Protein AF-A0A1S3QH69-F1 (afdb_monomer)

Secondary structure (DSSP, 8-state):
------------------------PPP----S----------SEEEEHHHHHHHPPPTT----TTS----SSPPPGGGGG-EEEES-GGGSPPPPP-PPP-----------SS----S------TT---HHHHHHTS------HHHHHHHHHHHHHHHHHTPPPPPHHHHHHHHHHHHHHHHHHHHHHHHHSSSSTTTT-TTPPPTTT-----BTTB-EEE-TTT--EEE----

Sequence (234 aa):
MKRLRSSSSSDSSDNESPSTSFCSSNKYGSKPGTPAPMPKKPAEVFRKDLISAMKLPDSHHVSPEDYYLLGDTWRQEWEKGVQVPAFPETIPHTSIRNIAEKPKEVVFTLQKRYIQCWSQTSTETGYVNIKELAEAMCSYDLDNMDIYWLQALNAELEHMGEGPVDELTMERTMEALERHCHDNMNHAIDTVEGLGIEYDEDVICDVCRSPDSEEGNDMVFCDKCNICVHQVGT

pLDDT: mean 74.13, std 19.82, range [28.91, 97.94]

Nearest PDB structures (foldseek):
  6u42-assembly1_7L  TM=1.849E-01  e=4.315E+00  Chlamydomonas reinhardtii

Foldseek 3Di:
DDDDDDDDDDDDDDDDDDDDDDDDDDDDDDDDDDDDPDPPDDQKDFALVVVVVVDDPPPDDDDPVRDDDDPDDDDPVPNRHDIDGPCPVPPDDDDDDDDPDDPDDCPDDDDPDDDDPDDDPPPDDPDDPPVVVVVPDQPFDDDPVNVVVLVVVQVVCVVVVHHRDDRRNSSVVVSVVVVVVVVVVVCCLVVVVPPPCVPPLCDAQPVPRDSDDDDQFDWDADSVPRGTHTDRGD

Mean predicted aligned error: 20.74 Å

Solvent-accessible surface area (backbone atoms only — not comparable to full-atom values): 16140 Å² total; per-residue (Å²): 138,94,84,78,92,83,88,84,89,80,93,74,92,79,81,88,81,87,84,82,90,82,78,88,74,83,88,82,82,94,74,90,80,80,75,75,86,67,82,80,68,66,70,55,41,61,38,41,67,66,52,57,73,69,56,75,61,94,85,62,88,73,58,82,87,78,59,82,87,70,89,69,78,89,54,77,76,66,70,60,28,49,80,38,67,59,52,72,89,70,60,84,76,90,79,85,80,90,71,83,84,68,88,74,77,86,86,75,78,89,66,100,61,83,88,81,90,68,95,65,93,64,86,56,92,86,64,77,59,62,65,62,52,56,70,72,48,76,86,45,76,79,51,75,68,53,50,54,49,51,53,54,51,31,56,50,29,50,74,72,72,45,79,71,78,53,70,70,60,51,28,49,49,52,42,52,50,50,51,51,52,50,53,51,51,51,47,44,58,75,72,32,80,52,80,78,52,93,79,40,89,83,54,44,23,75,84,79,70,42,67,80,66,49,98,64,31,46,76,42,66,40,95,88,73,71,47,41,33,64,42,81,64,129

Structure (mmCIF, N/CA/C/O backbone):
data_AF-A0A1S3QH69-F1
#
_entry.id   AF-A0A1S3QH69-F1
#
loop_
_atom_site.group_PDB
_atom_site.id
_atom_site.type_symbol
_atom_site.label_atom_id
_atom_site.label_alt_id
_atom_site.label_comp_id
_atom_site.label_asym_id
_atom_site.label_entity_id
_atom_site.label_seq_id
_atom_site.pdbx_PDB_ins_code
_atom_site.Cartn_x
_atom_site.Cartn_y
_atom_site.Cartn_z
_atom_site.occupancy
_atom_site.B_iso_or_equiv
_atom_site.auth_seq_id
_atom_site.auth_comp_id
_atom_site.auth_asym_id
_atom_site.auth_atom_id
_atom_site.pdbx_PDB_model_num
ATOM 1 N N . MET A 1 1 ? 35.636 -56.380 26.761 1.00 38.31 1 MET A N 1
ATOM 2 C CA . MET A 1 1 ? 35.577 -57.482 25.773 1.00 38.31 1 MET A CA 1
ATOM 3 C C . MET A 1 1 ? 36.098 -56.958 24.446 1.00 38.31 1 MET A C 1
ATOM 5 O O . MET A 1 1 ? 35.611 -55.942 23.979 1.00 38.31 1 MET A O 1
ATOM 9 N N . LYS A 1 2 ? 37.150 -57.585 23.907 1.00 33.34 2 LYS A N 1
ATOM 10 C CA . LYS A 1 2 ? 37.822 -57.196 22.656 1.00 33.34 2 LYS A CA 1
ATOM 11 C C . LYS A 1 2 ? 37.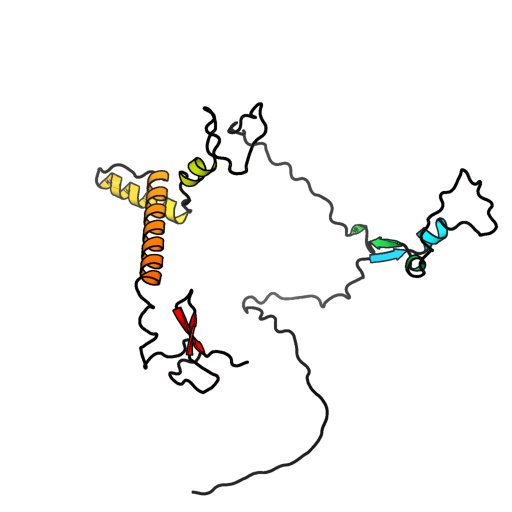126 -57.834 21.455 1.00 33.34 2 LYS A C 1
ATOM 13 O O . LYS A 1 2 ? 37.024 -59.056 21.457 1.00 33.34 2 LYS A O 1
ATOM 18 N N . ARG A 1 3 ? 36.779 -57.044 20.435 1.00 32.28 3 ARG A N 1
ATOM 19 C CA . ARG A 1 3 ? 36.696 -57.390 18.995 1.00 32.28 3 ARG A CA 1
ATOM 20 C C . ARG A 1 3 ? 36.685 -56.067 18.215 1.00 32.28 3 ARG A C 1
ATOM 22 O O . ARG A 1 3 ? 36.074 -55.131 18.700 1.00 32.28 3 ARG A O 1
ATOM 29 N N . LEU A 1 4 ? 37.237 -55.880 17.024 1.00 32.72 4 LEU A N 1
ATOM 30 C CA . LEU A 1 4 ? 38.323 -56.461 16.228 1.00 32.72 4 LEU A CA 1
ATOM 31 C C . LEU A 1 4 ? 38.378 -55.518 15.005 1.00 32.72 4 LEU A C 1
ATOM 33 O O . LEU A 1 4 ? 37.330 -55.190 14.453 1.00 32.72 4 LEU A O 1
ATOM 37 N N . ARG A 1 5 ? 39.568 -55.043 14.621 1.00 30.92 5 ARG A N 1
ATOM 38 C CA . ARG A 1 5 ? 39.773 -54.237 13.403 1.00 30.92 5 ARG A CA 1
ATOM 39 C C . ARG A 1 5 ? 39.431 -55.053 12.154 1.00 30.92 5 ARG A C 1
ATOM 41 O O . ARG A 1 5 ? 39.768 -56.231 12.098 1.00 30.92 5 ARG A O 1
ATOM 48 N N . SER A 1 6 ? 38.906 -54.381 11.133 1.00 31.77 6 SER A N 1
ATOM 49 C CA . SER A 1 6 ? 39.084 -54.780 9.733 1.00 31.77 6 SER A CA 1
ATOM 50 C C . SER A 1 6 ? 39.643 -53.580 8.977 1.00 31.77 6 SER A C 1
ATOM 52 O O . SER A 1 6 ? 38.986 -52.551 8.866 1.00 31.77 6 SER A O 1
ATOM 54 N N . SER A 1 7 ? 40.888 -53.706 8.532 1.00 28.91 7 SER A N 1
ATOM 55 C CA . SER A 1 7 ? 41.570 -52.773 7.641 1.00 28.91 7 SER A CA 1
ATOM 56 C C . SER A 1 7 ? 41.414 -53.281 6.209 1.00 28.91 7 SER A C 1
ATOM 58 O O . SER A 1 7 ? 41.618 -54.467 5.954 1.00 28.91 7 SER A O 1
ATOM 60 N N . SER A 1 8 ? 41.095 -52.405 5.265 1.00 30.77 8 SER A N 1
ATOM 61 C CA . SER A 1 8 ? 41.381 -52.624 3.846 1.00 30.77 8 SER A CA 1
ATOM 62 C C . SER A 1 8 ? 41.774 -51.284 3.245 1.00 30.77 8 SER A C 1
ATOM 64 O O . SER A 1 8 ? 41.004 -50.331 3.265 1.00 30.77 8 SER A O 1
ATOM 66 N N . SER A 1 9 ? 43.031 -51.226 2.822 1.00 30.64 9 SER A N 1
ATOM 67 C CA . SER A 1 9 ? 43.695 -50.121 2.144 1.00 30.64 9 SER A CA 1
ATOM 68 C C . SER A 1 9 ? 43.519 -50.253 0.635 1.00 30.64 9 SER A C 1
ATOM 70 O O . SER A 1 9 ? 43.799 -51.320 0.086 1.00 30.64 9 SER A O 1
ATOM 72 N N . SER A 1 10 ? 43.179 -49.159 -0.035 1.00 34.19 10 SER A N 1
ATOM 73 C CA . SER A 1 10 ? 43.511 -48.948 -1.444 1.00 34.19 10 SER A CA 1
ATOM 74 C C . SER A 1 10 ? 43.612 -47.445 -1.694 1.00 34.19 10 SER A C 1
ATOM 76 O O . SER A 1 10 ? 42.594 -46.756 -1.721 1.00 34.19 10 SER A O 1
ATOM 78 N N . ASP A 1 11 ? 44.853 -46.973 -1.822 1.00 31.50 11 ASP A N 1
ATOM 79 C CA . ASP A 1 11 ? 45.218 -45.642 -2.305 1.00 31.50 11 ASP A CA 1
ATOM 80 C C . ASP A 1 11 ? 44.850 -45.495 -3.784 1.00 31.50 11 ASP A C 1
ATOM 82 O O . ASP A 1 11 ? 45.202 -46.338 -4.610 1.00 31.50 11 ASP A O 1
ATOM 86 N N . SER A 1 12 ? 44.183 -44.392 -4.113 1.00 34.47 12 SER A N 1
ATOM 87 C CA . SER A 1 12 ? 44.099 -43.834 -5.461 1.00 34.47 12 SER A CA 1
ATOM 88 C C . SER A 1 12 ? 43.738 -42.358 -5.329 1.00 34.47 12 SER A C 1
ATOM 90 O O . SER A 1 12 ? 42.581 -42.016 -5.096 1.00 34.47 12 SER A O 1
ATOM 92 N N . SER A 1 13 ? 44.745 -41.497 -5.452 1.00 40.00 13 SER A N 1
ATOM 93 C CA . SER A 1 13 ? 44.585 -40.061 -5.678 1.00 40.00 13 SER A CA 1
ATOM 94 C C . SER A 1 13 ? 43.772 -39.804 -6.950 1.00 40.00 13 SER A C 1
ATOM 96 O O . SER A 1 13 ? 43.972 -40.507 -7.936 1.00 40.00 13 SER A O 1
ATOM 98 N N . ASP A 1 14 ? 42.852 -38.838 -6.910 1.00 36.47 14 ASP A N 1
ATOM 99 C CA . ASP A 1 14 ? 42.795 -37.695 -7.839 1.00 36.47 14 ASP A CA 1
ATOM 100 C C . ASP A 1 14 ? 41.501 -36.877 -7.636 1.00 36.47 14 ASP A C 1
ATOM 102 O O . ASP A 1 14 ? 40.390 -37.389 -7.726 1.00 36.47 14 ASP A O 1
ATOM 106 N N . ASN A 1 15 ? 41.712 -35.588 -7.347 1.00 38.09 15 ASN A N 1
ATOM 107 C CA . ASN A 1 15 ? 40.863 -34.405 -7.528 1.00 38.09 15 ASN A CA 1
ATOM 108 C C . ASN A 1 15 ? 39.342 -34.443 -7.268 1.00 38.09 15 ASN A C 1
ATOM 110 O O . ASN A 1 15 ? 38.537 -34.951 -8.043 1.00 38.09 15 ASN A O 1
ATOM 114 N N . GLU A 1 16 ? 38.995 -33.704 -6.212 1.00 32.50 16 GLU A N 1
ATOM 115 C CA . GLU A 1 16 ? 37.901 -32.735 -6.069 1.00 32.50 16 GLU A CA 1
ATOM 116 C C . GLU A 1 16 ? 36.763 -32.707 -7.115 1.00 32.50 16 GLU A C 1
ATOM 118 O O . GLU A 1 16 ? 36.881 -32.185 -8.223 1.00 32.50 16 GLU A O 1
ATOM 123 N N . SER A 1 17 ? 35.599 -33.123 -6.606 1.00 40.91 17 SER A N 1
ATOM 124 C CA . SER A 1 17 ? 34.348 -32.348 -6.573 1.00 40.91 17 SER A CA 1
ATOM 125 C C . SER A 1 17 ? 33.529 -32.187 -7.864 1.00 40.91 17 SER A C 1
ATOM 127 O O . SER A 1 17 ? 33.643 -31.198 -8.588 1.00 40.91 17 SER A O 1
ATOM 129 N N . PRO A 1 18 ? 32.538 -33.075 -8.065 1.00 33.84 18 PRO A N 1
ATOM 130 C CA . PRO A 1 18 ? 31.248 -32.723 -8.642 1.00 33.84 18 PRO A CA 1
ATOM 131 C C . PRO A 1 18 ? 30.330 -32.156 -7.543 1.00 33.84 18 PRO A C 1
ATOM 133 O O . PRO A 1 18 ? 30.404 -32.630 -6.411 1.00 33.84 18 PRO A O 1
ATOM 136 N N . SER A 1 19 ? 29.438 -31.212 -7.875 1.00 35.75 19 SER A N 1
ATOM 137 C CA . SER A 1 19 ? 28.068 -31.041 -7.316 1.00 35.75 19 SER A CA 1
ATOM 138 C C . SER A 1 19 ? 27.638 -29.569 -7.344 1.00 35.75 19 SER A C 1
ATOM 140 O O . SER A 1 19 ? 28.264 -28.710 -6.742 1.00 35.75 19 SER A O 1
ATOM 142 N N . THR A 1 20 ? 26.733 -29.186 -8.246 1.00 35.16 20 THR A N 1
ATOM 143 C CA . THR A 1 20 ? 25.259 -29.262 -8.140 1.00 35.16 20 THR A CA 1
ATOM 144 C C . THR A 1 20 ? 24.669 -28.123 -7.312 1.00 35.16 20 THR A C 1
ATOM 146 O O . THR A 1 20 ? 24.637 -28.157 -6.084 1.00 35.16 20 THR A O 1
ATOM 149 N N . SER A 1 21 ? 24.118 -27.142 -8.022 1.00 34.00 21 SER A N 1
ATOM 150 C CA . SER A 1 21 ? 23.147 -26.195 -7.495 1.00 34.00 21 SER A CA 1
ATOM 151 C C . SER A 1 21 ? 21.862 -26.934 -7.108 1.00 34.00 21 SER A C 1
ATOM 153 O O . SER A 1 21 ? 21.111 -27.417 -7.957 1.00 34.00 21 SER A O 1
ATOM 155 N N . PHE A 1 22 ? 21.612 -27.025 -5.804 1.00 30.39 22 PHE A N 1
ATOM 156 C CA . PHE A 1 22 ? 20.335 -27.453 -5.250 1.00 30.39 22 PHE A CA 1
ATOM 157 C C . PHE A 1 22 ? 19.366 -26.265 -5.231 1.00 30.39 22 PHE A C 1
ATOM 159 O O . PHE A 1 22 ? 19.493 -25.360 -4.413 1.00 30.39 22 PHE A O 1
ATOM 166 N N . CYS A 1 23 ? 18.368 -26.279 -6.117 1.00 36.19 23 CYS A N 1
ATOM 167 C CA . CYS A 1 23 ? 17.112 -25.567 -5.891 1.00 36.19 23 CYS A CA 1
ATOM 168 C C . CYS A 1 23 ? 16.093 -26.592 -5.386 1.00 36.19 23 CYS A C 1
ATOM 170 O O . CYS A 1 23 ? 15.633 -27.449 -6.141 1.00 36.19 23 CYS A O 1
ATOM 172 N N . SER A 1 24 ? 15.775 -26.519 -4.096 1.00 33.41 24 SER A N 1
ATOM 173 C CA . SER A 1 24 ? 14.775 -27.352 -3.433 1.00 33.41 24 SER A CA 1
ATOM 174 C C . SER A 1 24 ? 13.386 -27.094 -4.020 1.00 33.41 24 SER A C 1
ATOM 176 O O . SER A 1 24 ? 12.765 -26.067 -3.763 1.00 33.41 24 SER A O 1
ATOM 178 N N . SER A 1 25 ? 12.885 -28.033 -4.822 1.00 38.53 25 SER A N 1
ATOM 179 C CA . SER A 1 25 ? 11.503 -28.044 -5.297 1.00 38.53 25 SER A CA 1
ATOM 180 C C . SER A 1 25 ? 10.594 -28.726 -4.275 1.00 38.53 25 SER A C 1
ATOM 182 O O . SER A 1 25 ? 10.755 -29.914 -3.980 1.00 38.53 25 SER A O 1
ATOM 184 N N . ASN A 1 26 ? 9.616 -27.968 -3.782 1.00 33.97 26 ASN A N 1
ATOM 185 C CA . ASN A 1 26 ? 8.510 -28.435 -2.958 1.00 33.97 26 ASN A CA 1
ATOM 186 C C . ASN A 1 26 ? 7.727 -29.532 -3.710 1.00 33.97 26 ASN A C 1
ATOM 188 O O . ASN A 1 26 ? 7.274 -29.327 -4.839 1.00 33.97 26 ASN A O 1
ATOM 192 N N . LYS A 1 27 ? 7.590 -30.717 -3.107 1.00 44.19 27 LYS A N 1
ATOM 193 C CA . LYS A 1 27 ? 6.777 -31.820 -3.637 1.00 44.19 27 LYS A CA 1
ATOM 194 C C . LYS A 1 27 ? 5.310 -31.530 -3.345 1.00 44.19 27 LYS A C 1
ATOM 196 O O . LYS A 1 27 ? 4.983 -31.520 -2.177 1.00 44.19 27 LYS A O 1
ATOM 201 N N . TYR A 1 28 ? 4.458 -31.375 -4.359 1.00 38.94 28 TYR A N 1
ATOM 202 C CA . TYR A 1 28 ? 3.089 -31.923 -4.430 1.00 38.94 28 TYR A CA 1
ATOM 203 C C . TYR A 1 28 ? 2.520 -31.666 -5.837 1.00 38.94 28 TYR A C 1
ATOM 205 O O . TYR A 1 28 ? 2.566 -30.548 -6.338 1.00 38.94 28 TYR A O 1
ATOM 213 N N . GLY A 1 29 ? 1.967 -32.707 -6.467 1.00 35.12 29 GLY A N 1
ATOM 214 C CA . GLY A 1 29 ? 1.185 -32.594 -7.706 1.00 35.12 29 GLY A CA 1
ATOM 215 C C . GLY A 1 29 ? 1.858 -33.183 -8.945 1.00 35.12 29 GLY A C 1
ATOM 216 O O . GLY A 1 29 ? 2.427 -32.470 -9.764 1.00 35.12 29 GLY A O 1
ATOM 217 N N . SER A 1 30 ? 1.739 -34.501 -9.116 1.00 42.12 30 SER A N 1
ATOM 218 C CA . SER A 1 30 ? 2.064 -35.174 -10.378 1.00 42.12 30 SER A CA 1
ATOM 219 C C . SER A 1 30 ? 1.139 -34.678 -11.497 1.00 42.12 30 SER A C 1
ATOM 221 O O . SER A 1 30 ? -0.071 -34.889 -11.434 1.00 42.12 30 SER A O 1
ATOM 223 N N . LYS A 1 31 ? 1.702 -34.058 -12.538 1.00 45.12 31 LYS A N 1
ATOM 224 C CA . LYS A 1 31 ? 1.063 -33.900 -13.855 1.00 45.12 31 LYS A CA 1
ATOM 225 C C . LYS A 1 31 ? 1.905 -34.635 -14.905 1.00 45.12 31 LYS A C 1
ATOM 227 O O . LYS A 1 31 ? 3.131 -34.545 -14.849 1.00 45.12 31 LYS A O 1
ATOM 232 N N . PRO A 1 32 ? 1.288 -35.380 -15.837 1.00 46.22 32 PRO A N 1
ATOM 233 C CA . PRO A 1 32 ? 2.016 -36.182 -16.807 1.00 46.22 32 PRO A CA 1
ATOM 234 C C . PRO A 1 32 ? 2.508 -35.315 -17.973 1.00 46.22 32 PRO A C 1
ATOM 236 O O . PRO A 1 32 ? 1.750 -34.521 -18.525 1.00 46.22 32 PRO A O 1
ATOM 239 N N . GLY A 1 33 ? 3.762 -35.528 -18.376 1.00 43.06 33 GLY A N 1
ATOM 240 C CA . GLY A 1 33 ? 4.272 -35.140 -19.692 1.00 43.06 33 GLY A CA 1
ATOM 241 C C . GLY A 1 33 ? 4.957 -33.778 -19.769 1.00 43.06 33 GLY A C 1
ATOM 242 O O . GLY A 1 33 ? 4.464 -32.877 -20.438 1.00 43.06 33 GLY A O 1
ATOM 243 N N . THR A 1 34 ? 6.141 -33.642 -19.173 1.00 44.00 34 THR A N 1
ATOM 244 C CA . THR A 1 34 ? 7.093 -32.607 -19.600 1.00 44.00 34 THR A CA 1
ATOM 245 C C . THR A 1 34 ? 7.783 -33.116 -20.871 1.00 44.00 34 THR A C 1
ATOM 247 O O . THR A 1 34 ? 8.499 -34.118 -20.787 1.00 44.00 34 THR A O 1
ATOM 250 N N . PRO A 1 35 ? 7.584 -32.512 -22.059 1.00 47.53 35 PRO A N 1
ATOM 251 C CA . PRO A 1 35 ? 8.416 -32.853 -23.203 1.00 47.53 35 PRO A CA 1
ATOM 252 C C . PRO A 1 35 ? 9.862 -32.465 -22.873 1.00 47.53 35 PRO A C 1
ATOM 254 O O . PRO A 1 35 ? 10.104 -31.438 -22.235 1.00 47.53 35 PRO A O 1
ATOM 257 N N . ALA A 1 36 ? 10.810 -33.321 -23.264 1.00 52.53 36 ALA A N 1
ATOM 258 C CA . ALA A 1 36 ? 12.243 -33.102 -23.089 1.00 52.53 36 ALA A CA 1
ATOM 259 C C . ALA A 1 36 ? 12.634 -31.659 -23.471 1.00 52.53 36 ALA A C 1
ATOM 261 O O . ALA A 1 36 ? 12.028 -31.110 -24.398 1.00 52.53 36 ALA A O 1
ATOM 262 N N . PRO A 1 37 ? 13.623 -31.033 -22.802 1.00 49.28 37 PRO A N 1
ATOM 263 C CA . PRO A 1 37 ? 14.054 -29.686 -23.148 1.00 49.28 37 PRO A CA 1
ATOM 264 C C . PRO A 1 37 ? 14.512 -29.682 -24.608 1.00 49.28 37 PRO A C 1
ATOM 266 O O . PRO A 1 37 ? 15.585 -30.177 -24.946 1.00 49.28 37 PRO A O 1
ATOM 269 N N . MET A 1 38 ? 13.655 -29.155 -25.485 1.00 57.75 38 MET A N 1
ATOM 270 C CA . MET A 1 38 ? 13.989 -28.896 -26.878 1.00 57.75 38 MET A CA 1
ATOM 271 C C . MET A 1 38 ? 15.270 -28.055 -26.890 1.00 57.75 38 MET A C 1
ATOM 273 O O . MET A 1 38 ? 15.378 -27.136 -26.069 1.00 57.75 38 MET A O 1
ATOM 277 N N . PRO A 1 39 ? 16.240 -28.337 -27.779 1.00 58.69 39 PRO A N 1
ATOM 278 C CA . PRO A 1 39 ? 17.442 -27.522 -27.884 1.00 58.69 39 PRO A CA 1
ATOM 279 C C . PRO A 1 39 ? 17.014 -26.060 -28.009 1.00 58.69 39 PRO A C 1
ATOM 281 O O . PRO A 1 39 ? 16.254 -25.714 -28.918 1.00 58.69 39 PRO A O 1
ATOM 284 N N . LYS A 1 40 ? 17.428 -25.231 -27.039 1.00 63.62 40 LYS A N 1
ATOM 285 C CA . LYS A 1 40 ? 17.108 -23.803 -27.000 1.00 63.62 40 LYS A CA 1
ATOM 286 C C . LYS A 1 40 ? 17.668 -23.196 -28.279 1.00 63.62 40 LYS A C 1
ATOM 288 O O . LYS A 1 40 ? 18.873 -22.984 -28.388 1.00 63.62 40 LYS A O 1
ATOM 293 N N . LYS A 1 41 ? 16.805 -22.996 -29.278 1.00 69.31 41 LYS A N 1
ATOM 294 C CA . LYS A 1 41 ? 17.187 -22.295 -30.500 1.00 69.31 41 LYS A CA 1
ATOM 295 C C . LYS A 1 41 ? 17.690 -20.911 -30.072 1.00 69.31 41 LYS A C 1
ATOM 297 O O . LYS A 1 41 ? 17.082 -20.323 -29.174 1.00 69.31 41 LYS A O 1
ATOM 302 N N . PRO A 1 42 ? 18.800 -20.419 -30.640 1.00 77.81 42 PRO A N 1
ATOM 303 C CA . PRO A 1 42 ? 19.326 -19.120 -30.255 1.00 77.81 42 PRO A CA 1
ATOM 304 C C . PRO A 1 42 ? 18.248 -18.064 -30.509 1.00 77.81 42 PRO A C 1
ATOM 306 O O . PRO A 1 42 ? 17.581 -18.102 -31.541 1.00 77.81 42 PRO A O 1
ATOM 309 N N . ALA A 1 43 ? 18.043 -17.160 -29.552 1.00 78.06 43 ALA A N 1
ATOM 310 C CA . ALA A 1 43 ? 17.070 -16.076 -29.689 1.00 78.06 43 ALA A CA 1
ATOM 311 C C . ALA A 1 43 ? 17.484 -15.075 -30.782 1.00 78.06 43 ALA A C 1
ATOM 313 O O . ALA A 1 43 ? 16.647 -14.363 -31.334 1.00 78.06 43 ALA A O 1
ATOM 314 N N . GLU A 1 44 ? 18.773 -15.052 -31.121 1.00 85.56 44 GLU A N 1
ATOM 315 C CA . GLU A 1 44 ? 19.400 -14.067 -31.990 1.00 85.56 44 GLU A CA 1
ATOM 316 C C . GLU A 1 44 ? 20.336 -14.744 -32.994 1.00 85.56 44 GLU A C 1
ATOM 318 O O . GLU A 1 44 ? 20.948 -15.777 -32.711 1.00 85.56 44 GLU A O 1
ATOM 323 N N . VAL A 1 45 ? 20.468 -14.140 -34.170 1.00 88.12 45 VAL A N 1
ATOM 324 C CA . VAL A 1 45 ? 21.420 -14.535 -35.209 1.00 88.12 45 VAL A CA 1
ATOM 325 C C . VAL A 1 45 ? 22.168 -13.309 -35.711 1.00 88.12 45 VAL A C 1
ATOM 327 O O . VAL A 1 45 ? 21.615 -12.214 -35.783 1.00 88.12 45 VAL A O 1
ATOM 330 N N . PHE A 1 46 ? 23.436 -13.488 -36.074 1.00 89.38 46 PHE A N 1
ATOM 331 C CA . PHE A 1 46 ? 24.239 -12.419 -36.658 1.00 89.38 46 PHE A CA 1
ATOM 332 C C . PHE A 1 46 ? 24.146 -12.456 -38.180 1.00 89.38 46 PHE A C 1
ATOM 334 O O . PHE A 1 46 ? 24.551 -13.422 -38.829 1.00 89.38 46 PHE A O 1
ATOM 341 N N . ARG A 1 47 ? 23.619 -11.378 -38.753 1.00 89.12 47 ARG A N 1
ATOM 342 C CA . ARG A 1 47 ? 23.446 -11.191 -40.191 1.00 89.12 47 ARG A CA 1
ATOM 343 C C . ARG A 1 47 ? 24.587 -10.373 -40.779 1.00 89.12 47 ARG A C 1
ATOM 345 O O . ARG A 1 47 ? 24.664 -9.161 -40.589 1.00 89.12 47 ARG A O 1
ATOM 352 N N . LYS A 1 48 ? 25.498 -11.046 -41.487 1.00 90.06 48 LYS A N 1
ATOM 353 C CA . LYS A 1 48 ? 26.639 -10.408 -42.170 1.00 90.06 48 LYS A CA 1
ATOM 354 C C . LYS A 1 48 ? 26.241 -9.689 -43.453 1.00 90.06 48 LYS A C 1
ATOM 356 O O . LYS A 1 48 ? 26.856 -8.689 -43.803 1.00 90.06 48 LYS A O 1
ATOM 361 N N . ASP A 1 49 ? 25.200 -10.175 -44.117 1.00 89.00 49 ASP A N 1
ATOM 362 C CA . ASP A 1 49 ? 24.679 -9.629 -45.369 1.00 89.00 49 ASP A CA 1
ATOM 363 C C . ASP A 1 49 ? 24.279 -8.152 -45.243 1.00 89.00 49 ASP A C 1
ATOM 365 O O . ASP A 1 49 ? 24.531 -7.375 -46.157 1.00 89.00 49 ASP A O 1
ATOM 369 N N . LEU A 1 50 ? 23.755 -7.745 -44.082 1.00 86.31 50 LEU A N 1
ATOM 370 C CA . LEU A 1 50 ? 23.390 -6.354 -43.798 1.00 86.31 50 LEU A CA 1
ATOM 371 C C . LEU A 1 50 ? 24.600 -5.413 -43.788 1.00 86.31 50 LEU A C 1
ATOM 373 O O . LEU A 1 50 ? 24.532 -4.317 -44.331 1.00 86.31 50 LEU A O 1
ATOM 377 N N . ILE A 1 51 ? 25.722 -5.852 -43.217 1.00 86.38 51 ILE A N 1
ATOM 378 C CA . ILE A 1 51 ? 26.952 -5.051 -43.177 1.00 86.38 51 ILE A CA 1
ATOM 379 C C . ILE A 1 51 ? 27.620 -5.060 -44.551 1.00 86.38 51 ILE A C 1
ATOM 381 O O . ILE A 1 51 ? 28.056 -4.021 -45.033 1.00 86.38 51 ILE A O 1
ATOM 385 N N . SER A 1 52 ? 27.665 -6.218 -45.215 1.00 85.69 52 SER A N 1
ATOM 386 C CA . SER A 1 52 ? 28.217 -6.338 -46.567 1.00 85.69 52 SER A CA 1
ATOM 387 C C . SER A 1 52 ? 27.468 -5.482 -47.590 1.00 85.69 52 SER A C 1
ATOM 389 O O . SER A 1 52 ? 28.113 -4.911 -48.459 1.00 85.69 52 SER A O 1
ATOM 391 N N . ALA A 1 53 ? 26.144 -5.343 -47.469 1.00 86.38 53 ALA A N 1
ATOM 392 C CA . ALA A 1 53 ? 25.347 -4.475 -48.336 1.00 86.38 53 ALA A CA 1
ATOM 393 C C . ALA A 1 53 ? 25.647 -2.976 -48.144 1.00 86.38 53 ALA A C 1
ATOM 395 O O . ALA A 1 53 ? 25.409 -2.187 -49.053 1.00 86.38 53 ALA A O 1
ATOM 396 N N . MET A 1 54 ? 26.169 -2.584 -46.978 1.00 82.44 54 MET A N 1
ATOM 397 C CA . MET A 1 54 ? 26.551 -1.203 -46.665 1.00 82.44 54 MET A CA 1
ATOM 398 C C . MET A 1 54 ? 28.028 -0.899 -46.961 1.00 82.44 54 MET A C 1
ATOM 400 O O . MET A 1 54 ? 28.420 0.266 -46.954 1.00 82.44 54 MET A O 1
ATOM 404 N N . LYS A 1 55 ? 28.862 -1.919 -47.208 1.00 85.25 55 LYS A N 1
ATOM 405 C CA . LYS A 1 55 ? 30.278 -1.739 -47.551 1.00 85.25 55 LYS A CA 1
ATOM 406 C C . LYS A 1 55 ? 30.405 -1.348 -49.024 1.00 85.25 55 LYS A C 1
ATOM 408 O O . LYS A 1 55 ? 30.046 -2.117 -49.913 1.00 85.25 55 LYS A O 1
ATOM 413 N N . LEU A 1 56 ? 30.956 -0.165 -49.276 1.00 84.88 56 LEU A N 1
ATOM 414 C CA . LEU A 1 56 ? 31.382 0.233 -50.615 1.00 84.88 56 LEU A CA 1
ATOM 415 C C . LEU A 1 56 ? 32.752 -0.395 -50.930 1.00 84.88 56 LEU A C 1
ATOM 417 O O . LEU A 1 56 ? 33.567 -0.539 -50.018 1.00 84.88 56 LEU A O 1
ATOM 421 N N . PRO A 1 57 ? 33.028 -0.778 -52.189 1.00 85.31 57 PRO A N 1
ATOM 422 C CA . PRO A 1 57 ? 34.367 -1.189 -52.598 1.00 85.31 57 PRO A CA 1
ATOM 423 C C . PRO A 1 57 ? 35.376 -0.054 -52.407 1.00 85.31 57 PRO A C 1
ATOM 425 O O . PRO A 1 57 ? 35.057 1.097 -52.691 1.00 85.31 57 PRO A O 1
ATOM 428 N N . ASP A 1 58 ? 36.619 -0.384 -52.055 1.00 79.69 58 ASP A N 1
ATOM 429 C CA . ASP A 1 58 ? 37.692 0.609 -51.864 1.00 79.69 58 ASP A CA 1
ATOM 430 C C . ASP A 1 58 ? 37.998 1.434 -53.131 1.00 79.69 58 ASP A C 1
ATOM 432 O O . ASP A 1 58 ? 38.580 2.513 -53.062 1.00 79.69 58 ASP A O 1
ATOM 436 N N . SER A 1 59 ? 37.598 0.943 -54.309 1.00 84.00 59 SER A N 1
ATOM 437 C CA . SER A 1 59 ? 37.721 1.647 -55.590 1.00 84.00 59 SER A CA 1
ATOM 438 C C . SER A 1 59 ? 36.610 2.671 -55.854 1.00 84.00 59 SER A C 1
ATOM 440 O O . SER A 1 59 ? 36.677 3.401 -56.845 1.00 84.00 59 SER A O 1
ATOM 442 N N . HIS A 1 60 ? 35.577 2.724 -55.012 1.00 84.94 60 HIS A N 1
ATOM 443 C CA . HIS A 1 60 ? 34.449 3.630 -55.177 1.00 84.94 60 HIS A CA 1
ATOM 444 C C . HIS A 1 60 ? 34.781 5.017 -54.612 1.00 84.94 60 HIS A C 1
ATOM 446 O O . HIS A 1 60 ? 34.897 5.203 -53.403 1.00 84.94 60 HIS A O 1
ATOM 452 N N . HIS A 1 61 ? 34.899 6.013 -55.489 1.00 83.12 61 HIS A N 1
ATOM 453 C CA . HIS A 1 61 ? 35.175 7.388 -55.081 1.00 83.12 61 HIS A CA 1
ATOM 454 C C . HIS A 1 61 ? 33.897 8.064 -54.560 1.00 83.12 61 HIS A C 1
ATOM 456 O O . HIS A 1 61 ? 32.945 8.257 -55.315 1.00 83.12 61 HIS A O 1
ATOM 462 N N . VAL A 1 62 ? 33.877 8.430 -53.276 1.00 84.88 62 VAL A N 1
ATOM 463 C CA . VAL A 1 62 ? 32.784 9.185 -52.638 1.00 84.88 62 VAL A CA 1
ATOM 464 C C . VAL A 1 62 ? 33.239 10.632 -52.459 1.00 84.88 62 VAL A C 1
ATOM 466 O O . VAL A 1 62 ? 34.383 10.870 -52.069 1.00 84.88 62 VAL A O 1
ATOM 469 N N . SER A 1 63 ? 32.382 11.602 -52.788 1.00 87.56 63 SER A N 1
ATOM 470 C CA . SER A 1 63 ? 32.738 13.012 -52.620 1.00 87.56 63 SER A CA 1
ATOM 471 C C . SER A 1 63 ? 32.886 13.353 -51.125 1.00 87.56 63 SER A C 1
ATOM 473 O O . SER A 1 63 ? 32.164 12.783 -50.306 1.00 87.56 63 SER A O 1
ATOM 475 N N . PRO A 1 64 ? 33.778 14.284 -50.739 1.00 83.38 64 PRO A N 1
ATOM 476 C CA . PRO A 1 64 ? 33.938 14.706 -49.342 1.00 83.38 64 PRO A CA 1
ATOM 477 C C . PRO A 1 64 ? 32.679 15.293 -48.690 1.00 83.38 64 PRO A C 1
ATOM 479 O O . PRO A 1 64 ? 32.633 15.413 -47.469 1.00 83.38 64 PRO A O 1
ATOM 482 N N . GLU A 1 65 ? 31.676 15.671 -49.484 1.00 88.75 65 GLU A N 1
ATOM 483 C CA . GLU A 1 65 ? 30.389 16.191 -49.013 1.00 88.75 65 GLU A CA 1
ATOM 484 C C . GLU A 1 65 ? 29.366 15.074 -48.733 1.00 88.75 65 GLU A C 1
ATOM 486 O O . GLU A 1 65 ? 28.402 15.298 -48.002 1.00 88.75 65 GLU A O 1
ATOM 491 N N . ASP A 1 66 ? 29.598 13.867 -49.262 1.00 87.06 66 ASP A N 1
ATOM 492 C CA . ASP A 1 66 ? 28.673 12.728 -49.201 1.00 87.06 66 ASP A CA 1
ATOM 493 C C . ASP A 1 66 ? 29.040 11.695 -48.117 1.00 87.06 66 ASP A C 1
ATOM 495 O O . ASP A 1 66 ? 28.374 10.664 -47.989 1.00 87.06 66 ASP A O 1
ATOM 499 N N . TYR A 1 67 ? 30.094 11.933 -47.325 1.00 84.56 67 TYR A N 1
ATOM 500 C CA . TYR A 1 67 ? 30.466 11.058 -46.211 1.00 84.56 67 TYR A CA 1
ATOM 501 C C . TYR A 1 67 ? 30.888 11.826 -44.957 1.00 84.56 67 TYR A C 1
ATOM 503 O O . TYR A 1 67 ? 31.399 12.941 -45.004 1.00 84.56 67 TYR A O 1
ATOM 511 N N . TYR A 1 68 ? 30.725 11.169 -43.810 1.00 84.50 68 TYR A N 1
ATOM 512 C CA . TYR A 1 68 ? 31.255 11.626 -42.530 1.00 84.50 68 TYR A CA 1
ATOM 513 C C . TYR A 1 68 ? 32.402 10.719 -42.089 1.00 84.50 68 TYR A C 1
ATOM 515 O O . TYR A 1 68 ? 32.325 9.496 -42.219 1.00 84.50 68 TYR A O 1
ATOM 523 N N . LEU A 1 69 ? 33.465 11.313 -41.545 1.00 84.25 69 LEU A N 1
ATOM 524 C CA . LEU A 1 69 ? 34.565 10.569 -40.935 1.00 84.25 69 LEU A CA 1
ATOM 525 C C . LEU A 1 69 ? 34.185 10.175 -39.508 1.00 84.25 69 LEU A C 1
ATOM 527 O O . LEU A 1 69 ? 33.969 11.031 -38.651 1.00 84.25 69 LEU A O 1
ATOM 531 N N . LEU A 1 70 ? 34.143 8.873 -39.250 1.00 83.44 70 LEU A N 1
ATOM 532 C CA . LEU A 1 70 ? 34.106 8.339 -37.894 1.00 83.44 70 LEU A CA 1
ATOM 533 C C . LEU A 1 70 ? 35.544 8.306 -37.359 1.00 83.44 70 LEU A C 1
ATOM 535 O O . LEU A 1 70 ? 36.431 7.758 -38.007 1.00 83.44 70 LEU A O 1
ATOM 539 N N . GLY A 1 71 ? 35.781 8.924 -36.199 1.00 83.94 71 GLY A N 1
ATOM 540 C CA . GLY A 1 71 ? 37.109 8.962 -35.570 1.00 83.94 71 GLY A CA 1
ATOM 541 C C . GLY A 1 71 ? 37.551 7.618 -34.980 1.00 83.94 71 GLY A C 1
ATOM 542 O O . GLY A 1 71 ? 38.745 7.390 -34.790 1.00 83.94 71 GLY A O 1
ATOM 543 N N . ASP A 1 72 ? 36.599 6.722 -34.722 1.00 88.12 72 ASP A N 1
ATOM 544 C CA . ASP A 1 72 ? 36.873 5.380 -34.227 1.00 88.12 72 ASP A CA 1
ATOM 545 C C . ASP A 1 72 ? 37.312 4.456 -35.363 1.00 88.12 72 ASP A C 1
ATOM 547 O O . ASP A 1 72 ? 36.704 4.399 -36.433 1.00 88.12 72 ASP A O 1
ATOM 551 N N . THR A 1 73 ? 38.362 3.678 -35.109 1.00 85.00 73 THR A N 1
ATOM 552 C CA . THR A 1 73 ? 38.790 2.633 -36.041 1.00 85.00 73 THR A CA 1
ATOM 553 C C . THR A 1 73 ? 37.775 1.491 -36.066 1.00 85.00 73 THR A C 1
ATOM 555 O O . THR A 1 73 ? 37.227 1.095 -35.034 1.00 85.00 73 THR A O 1
ATOM 558 N N . TRP A 1 74 ? 37.525 0.949 -37.261 1.00 83.69 74 TRP A N 1
ATOM 559 C CA . TRP A 1 74 ? 36.647 -0.205 -37.434 1.00 83.69 74 TRP A CA 1
ATOM 560 C C . TRP A 1 74 ? 37.166 -1.400 -36.628 1.00 83.69 74 TRP A C 1
ATOM 562 O O . TRP A 1 74 ? 38.321 -1.803 -36.780 1.00 83.69 74 TRP A O 1
ATOM 572 N N . ARG A 1 75 ? 36.308 -1.992 -35.791 1.00 86.62 75 ARG A N 1
ATOM 573 C CA . ARG A 1 75 ? 36.683 -3.129 -34.944 1.00 86.62 75 ARG A CA 1
ATOM 574 C C . ARG A 1 75 ? 36.331 -4.468 -35.588 1.00 86.62 75 ARG A C 1
ATOM 576 O O . ARG A 1 75 ? 35.290 -4.609 -36.228 1.00 86.62 75 ARG A O 1
ATOM 583 N N . GLN A 1 76 ? 37.173 -5.483 -35.396 1.00 84.62 76 GLN A N 1
ATOM 584 C CA . GLN A 1 76 ? 36.995 -6.795 -36.035 1.00 84.62 76 GLN A CA 1
ATOM 585 C C . GLN A 1 76 ? 35.707 -7.504 -35.579 1.00 84.62 76 GLN A C 1
ATOM 587 O O . GLN A 1 76 ? 35.086 -8.237 -36.348 1.00 84.62 76 GLN A O 1
ATOM 592 N N . GLU A 1 77 ? 35.246 -7.262 -34.350 1.00 83.69 77 GLU A N 1
ATOM 593 C CA . GLU A 1 77 ? 33.968 -7.775 -33.857 1.00 83.69 77 GLU A CA 1
ATOM 594 C C . GLU A 1 77 ? 32.762 -7.267 -34.653 1.00 83.69 77 GLU A C 1
ATOM 596 O O . GLU A 1 77 ? 31.759 -7.976 -34.727 1.00 83.69 77 GLU A O 1
ATOM 601 N N . TRP A 1 78 ? 32.861 -6.106 -35.305 1.00 82.50 78 TRP A N 1
ATOM 602 C CA . TRP A 1 78 ? 31.790 -5.566 -36.143 1.00 82.50 78 TRP A CA 1
ATOM 603 C C . TRP A 1 78 ? 31.660 -6.324 -37.469 1.00 82.50 78 TRP A C 1
ATOM 605 O O . TRP A 1 78 ? 30.622 -6.265 -38.114 1.00 82.50 78 TRP A O 1
ATOM 615 N N . GLU A 1 79 ? 32.651 -7.131 -37.862 1.00 83.69 79 GLU A N 1
ATOM 616 C CA . GLU A 1 79 ? 32.531 -8.025 -39.024 1.00 83.69 79 GLU A CA 1
ATOM 617 C C . GLU A 1 79 ? 31.685 -9.276 -38.749 1.00 83.69 79 GLU A C 1
ATOM 619 O O . GLU A 1 79 ? 31.367 -10.042 -39.667 1.00 83.69 79 GLU A O 1
ATOM 624 N N . LYS A 1 80 ? 31.305 -9.512 -37.486 1.00 85.38 80 LYS A N 1
ATOM 625 C CA . LYS A 1 80 ? 30.490 -10.672 -37.105 1.00 85.38 80 LYS A CA 1
ATOM 626 C C . LYS A 1 80 ? 29.067 -10.590 -37.666 1.00 85.38 80 LYS A C 1
ATOM 628 O O . LYS A 1 80 ? 28.475 -11.643 -37.886 1.00 85.38 80 LYS A O 1
ATOM 633 N N . GLY A 1 81 ? 28.575 -9.393 -37.991 1.00 86.00 81 GLY A N 1
ATOM 634 C CA . GLY A 1 81 ? 27.233 -9.151 -38.526 1.00 86.00 81 GLY A CA 1
ATOM 635 C C . GLY A 1 81 ? 26.375 -8.315 -37.578 1.00 86.00 81 GLY A C 1
ATOM 636 O O . GLY A 1 81 ? 26.792 -7.987 -36.471 1.00 86.00 81 GLY A O 1
ATOM 637 N N . VAL A 1 82 ? 25.163 -7.980 -38.012 1.00 89.06 82 VAL A N 1
ATOM 638 C CA . VAL A 1 82 ? 24.163 -7.307 -37.174 1.00 89.06 82 VAL A CA 1
ATOM 639 C C . VAL A 1 82 ? 23.372 -8.362 -36.407 1.00 89.06 82 VAL A C 1
ATOM 641 O O . VAL A 1 82 ? 22.851 -9.299 -37.011 1.00 89.06 82 VAL A O 1
ATOM 644 N N . GLN A 1 83 ? 23.284 -8.219 -35.087 1.00 90.38 83 GLN A N 1
ATOM 645 C CA . GLN A 1 83 ? 22.464 -9.069 -34.224 1.00 90.38 83 GLN A CA 1
ATOM 646 C C . GLN A 1 83 ? 20.981 -8.809 -34.517 1.00 90.38 83 GLN A C 1
ATOM 648 O O . GLN A 1 83 ? 20.509 -7.681 -34.390 1.00 90.38 83 GLN A O 1
ATOM 653 N N . VAL A 1 84 ? 20.247 -9.838 -34.939 1.00 88.12 84 VAL A N 1
ATOM 654 C CA . VAL A 1 84 ? 18.807 -9.757 -35.220 1.00 88.12 84 VAL A CA 1
ATOM 655 C C . VAL A 1 84 ? 18.060 -10.907 -34.543 1.00 88.12 84 VAL A C 1
ATOM 657 O O . VAL A 1 84 ? 18.652 -11.970 -34.345 1.00 88.12 84 VAL A O 1
ATOM 660 N N . PRO A 1 85 ? 16.761 -10.754 -34.228 1.00 88.00 85 PRO A N 1
ATOM 661 C CA . PRO A 1 85 ? 15.949 -11.857 -33.729 1.00 88.00 85 PRO A CA 1
ATOM 662 C C . PRO A 1 85 ? 15.970 -13.043 -34.698 1.00 88.00 85 PRO A C 1
ATOM 664 O O . PRO A 1 85 ? 15.700 -12.892 -35.890 1.00 88.00 85 PRO A O 1
ATOM 667 N N . ALA A 1 86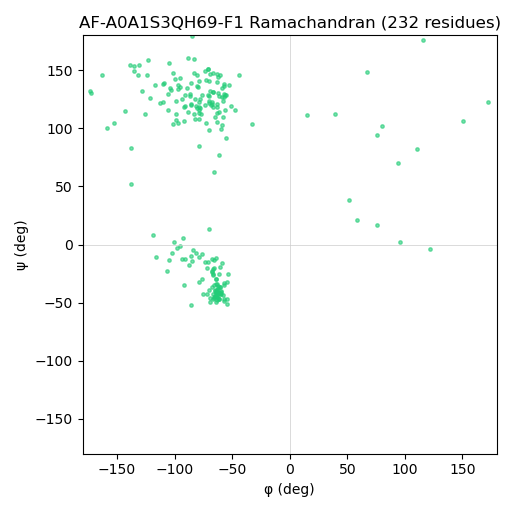 ? 16.263 -14.235 -34.182 1.00 83.94 86 ALA A N 1
ATOM 668 C CA . ALA A 1 86 ? 16.285 -15.467 -34.969 1.00 83.94 86 ALA A CA 1
ATOM 669 C C . ALA A 1 86 ? 14.888 -15.861 -35.478 1.00 83.94 86 ALA A C 1
ATOM 671 O O . ALA A 1 86 ? 14.762 -16.524 -36.507 1.00 83.94 86 ALA A O 1
ATOM 672 N N . PHE A 1 87 ? 13.842 -15.437 -34.760 1.00 82.19 87 PHE A N 1
ATOM 673 C CA . PHE A 1 87 ? 12.443 -15.728 -35.069 1.00 82.19 87 PHE A CA 1
ATOM 674 C C . PHE A 1 87 ? 11.582 -14.471 -34.870 1.00 82.19 87 PHE A C 1
ATOM 676 O O . PHE A 1 87 ? 10.965 -14.315 -33.813 1.00 82.19 87 PHE A O 1
ATOM 683 N N . PRO A 1 88 ? 11.514 -13.568 -35.864 1.00 77.06 88 PRO A N 1
ATOM 684 C CA . PRO A 1 88 ? 10.693 -12.354 -35.788 1.00 77.06 88 PRO A CA 1
ATOM 685 C C . PRO A 1 88 ? 9.217 -12.641 -35.465 1.00 77.06 88 PRO A C 1
ATOM 687 O O . PRO A 1 88 ? 8.591 -11.896 -34.723 1.00 77.06 88 PRO A O 1
ATOM 690 N N . GLU A 1 89 ? 8.705 -13.783 -35.929 1.00 76.88 89 GLU A N 1
ATOM 691 C CA . GLU A 1 89 ? 7.329 -14.253 -35.695 1.00 76.88 89 GLU A CA 1
ATOM 692 C C . GLU A 1 89 ? 7.030 -14.636 -34.233 1.00 76.88 89 GLU A C 1
ATOM 694 O O . GLU A 1 89 ? 5.881 -14.871 -33.872 1.00 76.88 89 GLU A O 1
ATOM 699 N N . THR A 1 90 ? 8.055 -14.752 -33.381 1.00 77.19 90 THR A N 1
ATOM 700 C CA . THR A 1 90 ? 7.888 -15.083 -31.952 1.00 77.19 90 THR A CA 1
ATOM 701 C C . THR A 1 90 ? 7.843 -13.855 -31.050 1.00 77.19 90 THR A C 1
ATOM 703 O O . THR A 1 90 ? 7.678 -13.996 -29.838 1.00 77.19 90 THR A O 1
ATOM 706 N N . ILE A 1 91 ? 7.988 -12.654 -31.617 1.00 80.81 91 ILE A N 1
ATOM 707 C CA . ILE A 1 91 ? 7.899 -11.412 -30.854 1.00 80.81 91 ILE A CA 1
ATOM 708 C C . ILE A 1 91 ? 6.445 -11.261 -30.376 1.00 80.81 91 ILE A C 1
ATOM 710 O O . ILE A 1 91 ? 5.535 -11.235 -31.204 1.00 80.81 91 ILE A O 1
ATOM 714 N N . PRO A 1 92 ? 6.189 -11.181 -29.057 1.00 83.75 92 PRO A N 1
ATOM 715 C CA . PRO A 1 92 ? 4.831 -11.058 -28.551 1.00 83.75 92 PRO A CA 1
ATOM 716 C C . PRO A 1 92 ? 4.197 -9.754 -29.041 1.00 83.75 92 PRO A C 1
ATOM 718 O O . PRO A 1 92 ? 4.773 -8.673 -28.909 1.00 83.75 92 PRO A O 1
ATOM 721 N N . HIS A 1 93 ? 2.988 -9.856 -29.585 1.00 83.06 93 HIS A N 1
ATOM 722 C CA . HIS A 1 93 ? 2.209 -8.698 -30.002 1.00 83.06 93 HIS A CA 1
ATOM 723 C C . HIS A 1 93 ? 1.413 -8.132 -28.827 1.00 83.06 93 HIS A C 1
ATOM 725 O O . HIS A 1 93 ? 0.822 -8.871 -28.037 1.00 83.06 93 HIS A O 1
ATOM 731 N N . THR A 1 94 ? 1.363 -6.806 -28.729 1.00 86.06 94 THR A N 1
ATOM 732 C CA . THR A 1 94 ? 0.505 -6.115 -27.768 1.00 86.06 94 THR A CA 1
ATOM 733 C C . THR A 1 94 ? -0.963 -6.410 -28.067 1.00 86.06 94 THR A C 1
ATOM 735 O O . THR A 1 94 ? -1.472 -6.108 -29.144 1.00 86.06 94 THR A O 1
ATOM 738 N N . SER A 1 95 ? -1.670 -6.986 -27.094 1.00 85.56 95 SER A N 1
ATOM 739 C CA . SER A 1 95 ? -3.119 -7.171 -27.157 1.00 85.56 95 SER A CA 1
ATOM 740 C C . SER A 1 95 ? -3.820 -6.071 -26.366 1.00 85.56 95 SER A C 1
ATOM 742 O O . SER A 1 95 ? -3.573 -5.918 -25.169 1.00 85.56 95 SER A O 1
ATOM 744 N N . ILE A 1 96 ? -4.723 -5.332 -27.008 1.00 88.50 96 ILE A N 1
ATOM 745 C CA . ILE A 1 96 ? -5.561 -4.333 -26.339 1.00 88.50 96 ILE A CA 1
ATOM 746 C C . ILE A 1 96 ? -6.880 -4.999 -25.953 1.00 88.50 96 ILE A C 1
ATOM 748 O O . ILE A 1 96 ? -7.577 -5.552 -26.804 1.00 88.50 96 ILE A O 1
ATOM 752 N N . ARG A 1 97 ? -7.248 -4.923 -24.673 1.00 86.81 97 ARG A N 1
ATOM 753 C CA . ARG A 1 97 ? -8.588 -5.283 -24.201 1.00 86.81 97 ARG A CA 1
ATOM 754 C C . ARG A 1 97 ? -9.346 -4.000 -23.886 1.00 86.81 97 ARG A C 1
ATOM 756 O O . ARG A 1 97 ? -8.970 -3.283 -22.966 1.00 86.81 97 ARG A O 1
ATOM 763 N N . ASN A 1 98 ? -10.416 -3.729 -24.630 1.00 82.81 98 ASN A N 1
ATOM 764 C CA . ASN A 1 98 ? -11.327 -2.636 -24.295 1.00 82.81 98 ASN A CA 1
ATOM 765 C C . ASN A 1 98 ? -12.108 -3.008 -23.031 1.00 82.81 98 ASN A C 1
ATOM 767 O O . ASN A 1 98 ? -12.778 -4.042 -22.986 1.00 82.81 98 ASN A O 1
ATOM 771 N N . ILE A 1 99 ? -11.991 -2.176 -22.002 1.00 85.69 99 ILE A N 1
ATOM 772 C CA . ILE A 1 99 ? -12.748 -2.292 -20.757 1.00 85.69 99 ILE A CA 1
ATOM 773 C C . ILE A 1 99 ? -13.850 -1.235 -20.819 1.00 85.69 99 ILE A C 1
ATOM 775 O O . ILE A 1 99 ? -13.579 -0.097 -21.196 1.00 85.69 99 ILE A O 1
ATOM 779 N N . ALA A 1 100 ? -15.086 -1.613 -20.485 1.00 86.06 100 ALA A N 1
ATOM 780 C CA . ALA A 1 100 ? -16.190 -0.662 -20.398 1.00 86.06 100 ALA A CA 1
ATOM 781 C C . ALA A 1 100 ? -15.834 0.450 -19.397 1.00 86.06 100 ALA A C 1
ATOM 783 O O . ALA A 1 100 ? -15.451 0.155 -18.261 1.00 86.06 100 ALA A O 1
ATOM 784 N N . GLU A 1 101 ? -15.937 1.712 -19.819 1.00 78.12 101 GLU A N 1
ATOM 785 C CA . GLU A 1 101 ? -15.696 2.850 -18.935 1.00 78.12 101 GLU A CA 1
ATOM 786 C C . GLU A 1 101 ? -16.729 2.835 -17.807 1.00 78.12 101 GLU A C 1
ATOM 788 O O . GLU A 1 101 ? -17.928 3.008 -18.026 1.00 78.12 101 GLU A O 1
ATOM 793 N N . LYS A 1 102 ? -16.258 2.604 -16.580 1.00 81.06 102 LYS A N 1
ATOM 794 C CA . LYS A 1 102 ? -17.047 2.902 -15.388 1.00 81.06 102 LYS A CA 1
ATOM 795 C C . LYS A 1 102 ? -17.089 4.426 -15.230 1.00 81.06 102 LYS A C 1
ATOM 797 O O . LYS A 1 102 ? -16.061 5.063 -15.483 1.00 81.06 102 LYS A O 1
ATOM 802 N N . PRO A 1 103 ? -18.225 5.018 -14.820 1.00 77.31 103 PRO A N 1
ATOM 803 C CA . PRO A 1 103 ? -18.281 6.445 -14.534 1.00 77.31 103 PRO A CA 1
ATOM 804 C C . PRO A 1 103 ? -17.209 6.764 -13.489 1.00 77.31 103 PRO A C 1
ATOM 806 O O . PRO A 1 103 ? -17.234 6.234 -12.381 1.00 77.31 103 PRO A O 1
ATOM 809 N N . LYS A 1 104 ? -16.215 7.567 -13.877 1.00 70.38 104 LYS A N 1
ATOM 810 C CA . LYS A 1 104 ? -15.191 8.047 -12.952 1.00 70.38 104 LYS A CA 1
ATOM 811 C C . LYS A 1 104 ? -15.822 9.160 -12.133 1.00 70.38 104 LYS A C 1
ATOM 813 O O . LYS A 1 104 ? -16.115 10.222 -12.681 1.00 70.38 104 LYS A O 1
ATOM 818 N N . GLU A 1 105 ? -16.024 8.932 -10.842 1.00 77.62 105 GLU A N 1
ATOM 819 C CA . GLU A 1 105 ? -16.200 10.049 -9.922 1.00 77.62 105 GLU A CA 1
ATOM 820 C C . GLU A 1 105 ? -14.957 10.941 -10.027 1.00 77.62 105 GLU A C 1
ATOM 822 O O . GLU A 1 105 ? -13.817 10.465 -10.035 1.00 77.62 105 GLU A O 1
ATOM 827 N N . VAL A 1 106 ? -15.165 12.243 -10.218 1.00 67.81 106 VAL A N 1
ATOM 828 C CA . VAL A 1 106 ? -14.067 13.199 -10.377 1.00 67.81 106 VAL A CA 1
ATOM 829 C C . VAL A 1 106 ? -13.519 13.511 -8.987 1.00 67.81 106 VAL A C 1
ATOM 831 O O . VAL A 1 106 ? -13.921 14.480 -8.356 1.00 67.81 106 VAL A O 1
ATOM 834 N N . VAL A 1 107 ? -12.610 12.663 -8.502 1.00 73.25 107 VAL A N 1
ATOM 835 C CA . VAL A 1 107 ? -11.982 12.818 -7.174 1.00 73.25 107 VAL A CA 1
ATOM 836 C C . VAL A 1 107 ? -10.768 13.760 -7.219 1.00 73.25 107 VAL A C 1
ATOM 838 O O . VAL A 1 107 ? -10.295 14.235 -6.192 1.00 73.25 107 VAL A O 1
ATOM 841 N N . PHE A 1 108 ? -10.261 14.083 -8.414 1.00 76.62 108 PHE A N 1
ATOM 842 C CA . PHE A 1 108 ? -9.074 14.919 -8.587 1.00 76.62 108 PHE A CA 1
ATOM 843 C C . PHE A 1 108 ? -9.370 16.174 -9.410 1.00 76.62 108 PHE A C 1
ATOM 845 O O . PHE A 1 108 ? -9.837 16.097 -10.546 1.00 76.62 108 PHE A O 1
ATOM 852 N N . THR A 1 109 ? -9.021 17.334 -8.850 1.00 80.00 109 THR A N 1
ATOM 853 C CA . THR A 1 109 ? -9.012 18.616 -9.562 1.00 80.00 109 THR A CA 1
ATOM 854 C C . THR A 1 109 ? -7.574 19.075 -9.751 1.00 80.00 109 THR A C 1
ATOM 856 O O . THR A 1 109 ? -6.839 19.251 -8.778 1.00 80.00 109 THR A O 1
ATOM 859 N N . LEU A 1 110 ? -7.178 19.299 -11.006 1.00 79.81 110 LEU A N 1
ATOM 860 C CA . LEU A 1 110 ? -5.838 19.778 -11.320 1.00 79.81 110 LEU A CA 1
ATOM 861 C C . LEU A 1 110 ? -5.651 21.209 -10.799 1.00 79.81 110 LEU A C 1
ATOM 863 O O . LEU A 1 110 ? -6.336 22.145 -11.215 1.00 79.81 110 LEU A O 1
ATOM 867 N N . GLN A 1 111 ? -4.699 21.366 -9.888 1.00 79.38 111 GLN A N 1
ATOM 868 C CA . GLN A 1 111 ? -4.302 22.657 -9.338 1.00 79.38 111 GLN A CA 1
ATOM 869 C C . GLN A 1 111 ? -3.558 23.486 -10.401 1.00 79.38 111 GLN A C 1
ATOM 871 O O . GLN A 1 111 ? -2.878 22.950 -11.272 1.00 79.38 111 GLN A O 1
ATOM 876 N N . LYS A 1 112 ? -3.643 24.822 -10.312 1.00 79.69 112 LYS A N 1
ATOM 877 C CA . LYS A 1 112 ? -2.914 25.741 -11.216 1.00 79.69 112 LYS A CA 1
ATOM 878 C C . LYS A 1 112 ? -1.398 25.768 -10.967 1.00 79.69 112 LYS A C 1
ATOM 880 O O . LYS A 1 112 ? -0.659 26.311 -11.782 1.00 79.69 112 LYS A O 1
ATOM 885 N N . ARG A 1 113 ? -0.949 25.247 -9.823 1.00 77.81 113 ARG A N 1
ATOM 886 C CA . ARG A 1 113 ? 0.462 25.140 -9.428 1.00 77.81 113 ARG A CA 1
ATOM 887 C C . ARG A 1 113 ? 0.927 23.687 -9.574 1.00 77.81 113 ARG A C 1
ATOM 889 O O . ARG A 1 113 ? 0.106 22.774 -9.539 1.00 77.81 113 ARG A O 1
ATOM 896 N N . TYR A 1 114 ? 2.235 23.481 -9.729 1.00 79.19 114 TYR A N 1
ATOM 897 C CA . TYR A 1 114 ? 2.825 22.140 -9.757 1.00 79.19 114 TYR A CA 1
ATOM 898 C C . TYR A 1 114 ? 2.602 21.406 -8.428 1.00 79.19 114 TYR A C 1
ATOM 900 O O . TYR A 1 114 ? 2.634 22.020 -7.363 1.00 79.19 114 TYR A O 1
ATOM 908 N N . ILE A 1 115 ? 2.395 20.089 -8.500 1.00 75.50 115 ILE A N 1
ATOM 909 C CA . ILE A 1 115 ? 2.278 19.224 -7.322 1.00 75.50 115 ILE A CA 1
ATOM 910 C C . ILE A 1 115 ? 3.672 19.061 -6.713 1.00 75.50 115 ILE A C 1
ATOM 912 O O . ILE A 1 115 ? 4.588 18.566 -7.369 1.00 75.50 115 ILE A O 1
ATOM 916 N N . GLN A 1 116 ? 3.831 19.473 -5.459 1.00 68.31 116 GLN A N 1
ATOM 917 C CA . GLN A 1 116 ? 5.056 19.285 -4.692 1.00 68.31 116 GLN A CA 1
ATOM 918 C C . GLN A 1 116 ? 4.891 18.065 -3.776 1.00 68.31 116 GLN A C 1
ATOM 920 O O . GLN A 1 116 ? 4.093 18.094 -2.847 1.00 68.31 116 GLN A O 1
ATOM 925 N N . CYS A 1 117 ? 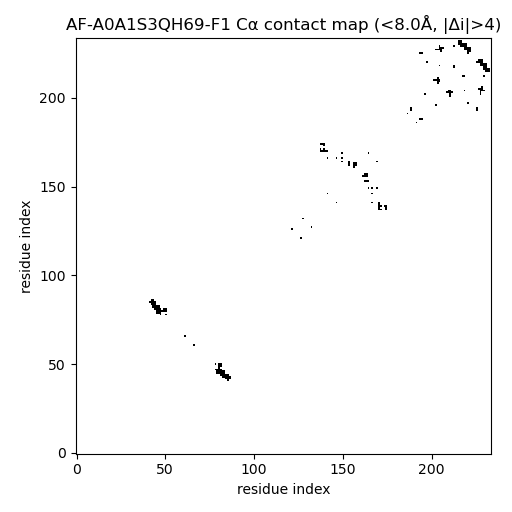5.635 16.987 -4.042 1.00 61.09 117 CYS A N 1
ATOM 926 C CA . CYS A 1 117 ? 5.570 15.733 -3.268 1.00 61.09 117 CYS A CA 1
ATOM 927 C C . CYS A 1 117 ? 6.663 15.595 -2.197 1.00 61.09 117 CYS A C 1
ATOM 929 O O . CYS A 1 117 ? 6.683 14.607 -1.470 1.00 61.09 117 CYS A O 1
ATOM 931 N N . TRP A 1 118 ? 7.587 16.552 -2.105 1.00 60.59 118 TRP A N 1
ATOM 932 C CA . TRP A 1 118 ? 8.749 16.454 -1.226 1.00 60.59 118 TRP A CA 1
ATOM 933 C C . TRP A 1 118 ? 8.640 17.492 -0.118 1.00 60.59 118 TRP A C 1
ATOM 935 O O . TRP A 1 118 ? 8.515 18.688 -0.392 1.00 60.59 118 TRP A O 1
ATOM 945 N N . SER A 1 119 ? 8.654 16.973 1.112 1.00 61.06 119 SER A N 1
ATOM 946 C CA . SER A 1 119 ? 8.612 17.680 2.389 1.00 61.06 119 SER A CA 1
ATOM 947 C C . SER A 1 119 ? 9.311 19.037 2.326 1.00 61.06 119 SER A C 1
ATOM 949 O O . SER A 1 119 ? 10.534 19.139 2.361 1.00 61.06 119 SER A O 1
ATOM 951 N N . GLN A 1 120 ? 8.507 20.091 2.268 1.00 56.66 120 GLN A N 1
ATOM 952 C CA . GLN A 1 120 ? 8.825 21.318 2.968 1.00 56.66 120 GLN A CA 1
ATOM 953 C C . GLN A 1 120 ? 7.596 21.682 3.779 1.00 56.66 120 GLN A C 1
ATOM 955 O O . GLN A 1 120 ? 6.470 21.647 3.286 1.00 56.66 120 GLN A O 1
ATOM 960 N N . THR A 1 121 ? 7.833 22.002 5.043 1.00 57.97 121 THR A N 1
ATOM 961 C CA . THR A 1 121 ? 6.898 22.689 5.925 1.00 57.97 121 THR A CA 1
ATOM 962 C C . THR A 1 121 ? 6.607 24.065 5.327 1.00 57.97 121 THR A C 1
ATOM 964 O O . THR A 1 121 ? 7.197 25.064 5.733 1.00 57.97 121 THR A O 1
ATOM 967 N N . SER A 1 122 ? 5.772 24.140 4.292 1.00 55.88 122 SER A N 1
ATOM 968 C CA . SER A 1 122 ? 5.313 25.425 3.785 1.00 55.88 122 SER A CA 1
ATOM 969 C C . SER A 1 122 ? 4.213 25.922 4.712 1.00 55.88 122 SER A C 1
ATOM 971 O O . SER A 1 122 ? 3.0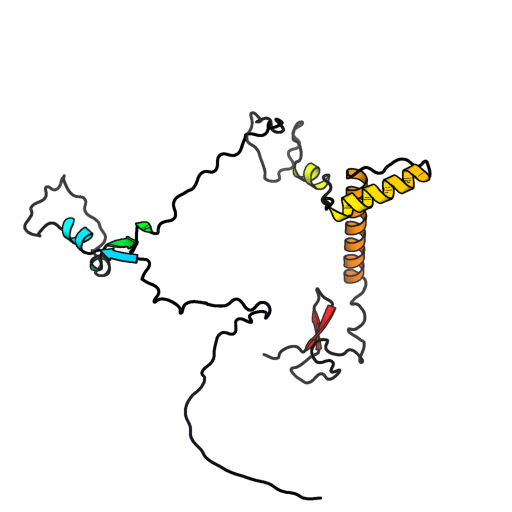97 25.413 4.697 1.00 55.88 122 SER A O 1
ATOM 973 N N . THR A 1 123 ? 4.525 26.945 5.499 1.00 56.19 123 THR A N 1
ATOM 974 C CA . THR A 1 123 ? 3.586 27.727 6.317 1.00 56.19 123 THR A CA 1
ATOM 975 C C . THR A 1 123 ? 2.650 28.618 5.479 1.00 56.19 123 THR A C 1
ATOM 977 O O . THR A 1 123 ? 1.988 29.497 6.029 1.00 56.19 123 THR A O 1
ATOM 980 N N . GLU A 1 124 ? 2.573 28.422 4.153 1.00 58.94 124 GLU A N 1
ATOM 981 C CA . GLU A 1 124 ? 1.617 29.131 3.297 1.00 58.94 124 GLU A CA 1
ATOM 982 C C . GLU A 1 124 ? 0.188 28.648 3.581 1.00 58.94 124 GLU A C 1
ATOM 984 O O . GLU A 1 124 ? -0.148 27.467 3.458 1.00 58.94 124 GLU A O 1
ATOM 989 N N . THR A 1 125 ? -0.678 29.595 3.936 1.00 49.59 125 THR A N 1
ATOM 990 C CA . THR A 1 125 ? -2.115 29.394 4.112 1.00 49.59 125 THR A CA 1
ATOM 991 C C . THR A 1 125 ? -2.737 28.865 2.816 1.00 49.59 125 THR A C 1
ATOM 993 O O . THR A 1 125 ? -2.838 29.579 1.821 1.00 49.59 125 THR A O 1
ATOM 996 N N . GLY A 1 126 ? -3.155 27.595 2.829 1.00 59.09 126 GLY A N 1
ATOM 997 C CA . GLY A 1 126 ? -3.738 26.895 1.676 1.00 59.09 126 GLY A CA 1
ATOM 998 C C . GLY A 1 126 ? -2.992 25.626 1.249 1.00 59.09 126 GLY A C 1
ATOM 999 O O . GLY A 1 126 ? -3.463 24.932 0.351 1.00 59.09 126 GLY A O 1
ATOM 1000 N N . TYR A 1 127 ? -1.861 25.302 1.883 1.00 63.06 127 TYR A N 1
ATOM 1001 C CA . TYR A 1 127 ? -1.185 24.020 1.693 1.00 63.06 127 TYR A CA 1
ATOM 1002 C C . TYR A 1 127 ? -1.889 22.903 2.478 1.00 63.06 127 TYR A C 1
ATOM 1004 O O . TYR A 1 127 ? -2.073 23.008 3.689 1.00 63.06 127 TYR A O 1
ATOM 1012 N N . VAL A 1 128 ? -2.273 21.825 1.791 1.00 64.12 128 VAL A N 1
ATOM 1013 C CA . VAL A 1 128 ? -2.733 20.584 2.431 1.00 64.12 128 VAL A CA 1
ATOM 1014 C C . VAL A 1 128 ? -1.501 19.723 2.674 1.00 64.12 128 VAL A C 1
ATOM 1016 O O . VAL A 1 128 ? -0.856 19.286 1.719 1.00 64.12 128 VAL A O 1
ATOM 1019 N N . ASN A 1 129 ? -1.153 19.493 3.940 1.00 72.25 129 ASN A N 1
ATOM 1020 C CA . ASN A 1 129 ? -0.038 18.624 4.288 1.00 72.25 129 ASN A CA 1
ATOM 1021 C C . ASN A 1 129 ? -0.405 17.166 3.973 1.00 72.25 129 ASN A C 1
ATOM 1023 O O . ASN A 1 129 ? -1.083 16.498 4.746 1.00 72.25 129 ASN A O 1
ATOM 1027 N N . ILE A 1 130 ? 0.049 16.681 2.813 1.00 74.88 130 ILE A N 1
ATOM 1028 C CA . ILE A 1 130 ? -0.221 15.319 2.324 1.00 74.88 130 ILE A CA 1
ATOM 1029 C C . ILE A 1 130 ? 0.261 14.266 3.330 1.00 74.88 130 ILE A C 1
ATOM 1031 O O . ILE A 1 130 ? -0.372 13.226 3.464 1.00 74.88 130 ILE A O 1
ATOM 1035 N N . LYS A 1 131 ? 1.356 14.540 4.052 1.00 71.31 131 LYS A N 1
ATOM 1036 C CA . LYS A 1 131 ? 1.910 13.612 5.039 1.00 71.31 131 LYS A CA 1
ATOM 1037 C C . LYS A 1 131 ? 0.995 13.485 6.256 1.00 71.31 131 LYS A C 1
ATOM 1039 O O . LYS A 1 131 ? 0.644 12.371 6.606 1.00 71.31 131 LYS A O 1
ATOM 1044 N N . GLU A 1 132 ? 0.561 14.601 6.837 1.00 74.06 132 GLU A N 1
ATOM 1045 C CA . GLU A 1 132 ? -0.397 14.579 7.955 1.00 74.06 132 GLU A CA 1
ATOM 1046 C C . GLU A 1 132 ? -1.734 13.961 7.539 1.00 74.06 132 GLU A C 1
ATOM 1048 O O . GLU A 1 132 ? -2.340 13.225 8.309 1.00 74.06 132 GLU A O 1
ATOM 1053 N N . LEU A 1 133 ? -2.191 14.226 6.308 1.00 77.25 133 LEU A N 1
ATOM 1054 C CA . LEU A 1 133 ? -3.410 13.611 5.795 1.00 77.25 133 LEU A CA 1
ATOM 1055 C C . LEU A 1 133 ? -3.256 12.092 5.673 1.00 77.25 133 LEU A C 1
ATOM 1057 O O . LEU A 1 133 ? -4.155 11.375 6.088 1.00 77.25 133 LEU A O 1
ATOM 1061 N N . ALA A 1 134 ? -2.127 11.613 5.146 1.00 75.75 134 ALA A N 1
ATOM 1062 C CA . ALA A 1 134 ? -1.832 10.186 5.049 1.00 75.75 134 ALA A CA 1
ATOM 1063 C C . ALA A 1 134 ? -1.680 9.531 6.431 1.00 75.75 134 ALA A C 1
ATOM 1065 O O . ALA A 1 134 ? -2.195 8.442 6.636 1.00 75.75 134 ALA A O 1
ATOM 1066 N N . GLU A 1 135 ? -1.035 10.203 7.388 1.00 76.44 135 GLU A N 1
ATOM 1067 C CA . GLU A 1 135 ? -0.919 9.737 8.779 1.00 76.44 135 GLU A CA 1
ATOM 1068 C C . GLU A 1 135 ? -2.272 9.718 9.512 1.00 76.44 135 GLU A C 1
ATOM 1070 O O . GLU A 1 135 ? -2.446 8.958 10.459 1.00 76.44 135 GLU A O 1
ATOM 1075 N N . ALA A 1 136 ? -3.236 10.539 9.085 1.00 78.69 136 ALA A N 1
ATOM 1076 C CA . ALA A 1 136 ? -4.601 10.539 9.611 1.00 78.69 136 ALA A CA 1
ATOM 1077 C C . ALA A 1 136 ? -5.526 9.511 8.932 1.00 78.69 136 ALA A C 1
ATOM 1079 O O . ALA A 1 136 ? -6.662 9.323 9.383 1.00 78.69 136 ALA A O 1
ATOM 1080 N N . MET A 1 137 ? -5.087 8.879 7.840 1.00 85.25 137 MET A N 1
ATOM 1081 C CA . MET A 1 137 ? -5.838 7.805 7.196 1.00 85.25 137 MET A CA 1
ATOM 1082 C C . MET A 1 137 ? -5.655 6.505 7.978 1.00 85.25 137 MET A C 1
ATOM 1084 O O . MET A 1 137 ? -4.564 6.213 8.458 1.00 85.25 137 MET A O 1
ATOM 1088 N N . CYS A 1 138 ? -6.736 5.733 8.106 1.00 89.06 138 CYS A N 1
ATOM 1089 C CA . CYS A 1 138 ? -6.650 4.404 8.697 1.00 89.06 138 CYS A CA 1
ATOM 1090 C C . CYS A 1 138 ? -5.883 3.485 7.741 1.00 89.06 138 CYS A C 1
ATOM 1092 O O . CYS A 1 138 ? -6.152 3.484 6.542 1.00 89.06 138 CYS A O 1
ATOM 1094 N N . SER A 1 139 ? -4.910 2.755 8.275 1.00 89.31 139 SER A N 1
ATOM 1095 C CA . SER A 1 139 ? -4.044 1.844 7.522 1.00 89.31 139 SER A CA 1
ATOM 1096 C C . SER A 1 139 ? -4.592 0.417 7.458 1.00 89.31 139 SER A C 1
ATOM 1098 O O . SER A 1 139 ? -4.062 -0.395 6.702 1.00 89.31 139 SER A O 1
ATOM 1100 N N . TYR A 1 140 ? -5.602 0.100 8.276 1.00 94.69 140 TYR A N 1
ATOM 1101 C CA . TYR A 1 140 ? -6.244 -1.209 8.301 1.00 94.69 140 TYR A CA 1
ATOM 1102 C C . TYR A 1 140 ? -7.421 -1.217 7.327 1.00 94.69 140 TYR A C 1
ATOM 1104 O O . TYR A 1 140 ? -8.361 -0.452 7.514 1.00 94.69 140 TYR A O 1
ATOM 1112 N N . ASP A 1 141 ? -7.371 -2.097 6.331 1.00 95.62 141 ASP A N 1
ATOM 1113 C CA . ASP A 1 141 ? -8.470 -2.341 5.396 1.00 95.62 141 ASP A CA 1
ATOM 1114 C C . ASP A 1 141 ? -9.128 -3.681 5.749 1.00 95.62 141 ASP A C 1
ATOM 1116 O O . ASP A 1 141 ? -8.433 -4.695 5.866 1.00 95.62 141 ASP A O 1
ATOM 1120 N N . LEU A 1 142 ? -10.457 -3.705 5.889 1.00 96.25 142 LEU A N 1
ATOM 1121 C CA . LEU A 1 142 ? -11.184 -4.945 6.189 1.00 96.25 142 LEU A CA 1
ATOM 1122 C C . LEU A 1 142 ? -11.102 -5.929 5.022 1.00 96.25 142 LEU A C 1
ATOM 1124 O O . LEU A 1 142 ? -11.411 -5.596 3.871 1.00 96.25 142 LEU A O 1
ATOM 1128 N N . ASP A 1 143 ? -10.761 -7.178 5.325 1.00 96.62 143 ASP A N 1
ATOM 1129 C CA . ASP A 1 143 ? -10.873 -8.253 4.354 1.00 96.62 143 ASP A CA 1
ATOM 1130 C C . ASP A 1 143 ? -12.293 -8.856 4.335 1.00 96.62 143 ASP A C 1
ATOM 1132 O O . ASP A 1 143 ? -13.211 -8.450 5.052 1.00 96.62 143 ASP A O 1
ATOM 1136 N N . ASN A 1 144 ? -12.518 -9.852 3.472 1.00 97.38 144 ASN A N 1
ATOM 1137 C CA . ASN A 1 144 ? -13.837 -10.483 3.383 1.00 97.38 144 ASN A CA 1
ATOM 1138 C C . ASN A 1 144 ? -14.256 -11.167 4.694 1.00 97.38 144 ASN A C 1
ATOM 1140 O O . ASN A 1 144 ? -15.446 -11.205 4.997 1.00 97.38 144 ASN A O 1
ATOM 1144 N N . MET A 1 145 ? -13.310 -11.756 5.429 1.00 97.56 145 MET A N 1
ATOM 1145 C CA . MET A 1 145 ? -13.584 -12.422 6.700 1.00 97.56 145 MET A CA 1
ATOM 1146 C C . MET A 1 145 ? -14.036 -11.402 7.742 1.00 97.56 145 MET A C 1
ATOM 1148 O O . MET A 1 145 ? -15.052 -11.623 8.402 1.00 97.56 145 MET A O 1
ATOM 1152 N N . ASP A 1 146 ? -13.329 -10.279 7.832 1.00 97.25 146 ASP A N 1
ATOM 1153 C CA . ASP A 1 146 ? -13.639 -9.192 8.757 1.00 97.25 146 ASP A CA 1
ATOM 1154 C C . ASP A 1 146 ? -15.036 -8.625 8.495 1.00 97.25 146 ASP A C 1
ATOM 1156 O O . ASP A 1 146 ? -15.826 -8.444 9.421 1.00 97.25 146 ASP A O 1
ATOM 1160 N N . ILE A 1 147 ? -15.392 -8.442 7.219 1.00 97.25 147 ILE A N 1
ATOM 1161 C CA . ILE A 1 147 ? -16.725 -7.982 6.813 1.00 97.25 147 ILE A CA 1
ATOM 1162 C C . ILE A 1 147 ? -17.810 -8.978 7.243 1.00 97.25 147 ILE A C 1
ATOM 1164 O O . ILE A 1 147 ? -18.842 -8.573 7.785 1.00 97.25 147 ILE A O 1
ATOM 1168 N N . TYR A 1 148 ? -17.610 -10.283 7.025 1.00 97.94 148 TYR A N 1
ATOM 1169 C CA . TYR A 1 148 ? -18.584 -11.289 7.466 1.00 97.94 148 TYR A CA 1
ATOM 1170 C C . TYR A 1 148 ? -18.738 -11.305 8.988 1.00 97.94 148 TYR A C 1
ATOM 1172 O O . TYR A 1 148 ? -19.855 -11.442 9.494 1.00 97.94 148 TYR A O 1
ATOM 1180 N N . TRP A 1 149 ? -17.634 -11.150 9.716 1.00 97.62 149 TRP A N 1
ATOM 1181 C CA . TRP A 1 149 ? -17.660 -11.065 11.169 1.00 97.62 149 TRP A CA 1
ATOM 1182 C C . TRP A 1 149 ? -18.399 -9.811 11.650 1.00 97.62 149 TRP A C 1
ATOM 1184 O O . TRP A 1 149 ? -19.265 -9.919 12.516 1.00 97.62 149 TRP A O 1
ATOM 1194 N N . LEU A 1 150 ? -18.146 -8.650 11.037 1.00 97.62 150 LEU A N 1
ATOM 1195 C CA . LEU A 1 150 ? -18.830 -7.392 11.351 1.00 97.62 150 LEU A CA 1
ATOM 1196 C C . LEU A 1 150 ? -20.343 -7.501 11.141 1.00 97.62 150 LEU A C 1
ATOM 1198 O O . LEU A 1 150 ? -21.130 -7.023 11.955 1.00 97.62 150 LEU A O 1
ATOM 1202 N N . GLN A 1 151 ? -20.765 -8.166 10.065 1.00 97.12 151 GLN A N 1
ATOM 1203 C CA . GLN A 1 151 ? -22.180 -8.412 9.791 1.00 97.12 151 GLN A CA 1
ATOM 1204 C C . GLN A 1 151 ? -22.826 -9.302 10.855 1.00 97.12 151 GLN A C 1
ATOM 1206 O O . GLN A 1 151 ? -23.929 -9.002 11.312 1.00 97.12 151 GLN A O 1
ATOM 1211 N N . ALA A 1 152 ? -22.148 -10.378 11.261 1.00 97.56 152 ALA A N 1
ATOM 1212 C CA . ALA A 1 152 ? -22.632 -11.256 12.321 1.00 97.56 152 ALA A CA 1
ATOM 1213 C C . ALA A 1 152 ? -22.730 -10.512 13.663 1.00 97.56 152 ALA A C 1
ATOM 1215 O O . ALA A 1 152 ? -23.769 -10.576 14.319 1.00 97.56 152 ALA A O 1
ATOM 1216 N N . LEU A 1 153 ? -21.700 -9.737 14.017 1.00 97.00 153 LEU A N 1
ATOM 1217 C CA . LEU A 1 153 ? -21.689 -8.895 15.212 1.00 97.00 153 LEU A CA 1
ATOM 1218 C C . LEU A 1 153 ? -22.858 -7.903 15.205 1.00 97.00 153 LEU A C 1
ATOM 1220 O O . LEU A 1 153 ? -23.587 -7.796 16.186 1.00 97.00 153 LEU A O 1
ATOM 1224 N N . ASN A 1 154 ? -23.072 -7.199 14.094 1.00 97.38 154 ASN A N 1
ATOM 1225 C CA . ASN A 1 154 ? -24.153 -6.223 13.983 1.00 97.38 154 ASN A CA 1
ATOM 1226 C C . ASN A 1 154 ? -25.543 -6.861 14.094 1.00 97.38 154 ASN A C 1
ATOM 1228 O O . ASN A 1 154 ? -26.438 -6.254 14.677 1.00 97.38 154 ASN A O 1
ATOM 1232 N N . ALA A 1 155 ? -25.723 -8.091 13.604 1.00 97.00 155 ALA A N 1
ATOM 1233 C CA . ALA A 1 155 ? -26.973 -8.829 13.785 1.00 97.00 155 ALA A CA 1
ATOM 1234 C C . ALA A 1 155 ? -27.237 -9.182 15.263 1.00 97.00 155 ALA A C 1
ATOM 1236 O O . ALA A 1 155 ? -28.389 -9.181 15.708 1.00 97.00 155 ALA A O 1
ATOM 1237 N N . GLU A 1 156 ? -26.184 -9.468 16.033 1.00 96.94 156 GLU A N 1
ATOM 1238 C CA . GLU A 1 156 ? -26.275 -9.688 17.481 1.00 96.94 156 GLU A CA 1
ATOM 1239 C C . GLU A 1 156 ? -26.536 -8.382 18.242 1.00 96.94 156 GLU A C 1
ATOM 1241 O O . GLU A 1 156 ? -27.401 -8.348 19.119 1.00 96.94 156 GLU A O 1
ATOM 1246 N N . LEU A 1 157 ? -25.853 -7.291 17.877 1.00 96.06 157 LEU A N 1
ATOM 1247 C CA . LEU A 1 157 ? -26.082 -5.958 18.447 1.00 96.06 157 LEU A CA 1
ATOM 1248 C C . LEU A 1 157 ? -27.531 -5.507 18.240 1.00 96.06 157 LEU A C 1
ATOM 1250 O O . LEU A 1 157 ? -28.173 -5.056 19.189 1.00 96.06 157 LEU A O 1
ATOM 1254 N N . GLU A 1 158 ? -28.086 -5.728 17.047 1.00 96.19 158 GLU A N 1
ATOM 1255 C CA . GLU A 1 158 ? -29.488 -5.431 16.749 1.00 96.19 158 GLU A CA 1
ATOM 1256 C C . GLU A 1 158 ? -30.445 -6.230 17.650 1.00 96.19 158 GLU A C 1
ATOM 1258 O O . GLU A 1 158 ? -31.406 -5.671 18.184 1.00 96.19 158 GLU A O 1
ATOM 1263 N N . HIS A 1 159 ? -30.161 -7.514 17.900 1.00 95.12 159 HIS A N 1
ATOM 1264 C CA . HIS A 1 159 ? -30.950 -8.329 18.834 1.00 95.12 159 HIS A CA 1
ATOM 1265 C C . HIS A 1 159 ? -30.885 -7.821 20.278 1.00 95.12 159 HIS A C 1
ATOM 1267 O O . HIS A 1 159 ? -31.845 -7.996 21.032 1.00 95.12 159 HIS A O 1
ATOM 1273 N N . MET A 1 160 ? -29.776 -7.194 20.669 1.00 95.38 160 MET A N 1
ATOM 1274 C CA . MET A 1 160 ? -29.606 -6.575 21.985 1.00 95.38 160 MET A CA 1
ATOM 1275 C C . MET A 1 160 ? -30.171 -5.147 22.060 1.00 95.38 160 MET A C 1
ATOM 1277 O O . MET A 1 160 ? -30.222 -4.574 23.146 1.00 95.38 160 MET A O 1
ATOM 1281 N N . GLY A 1 161 ? -30.647 -4.589 20.942 1.00 93.88 161 GLY A N 1
ATOM 1282 C CA . GLY A 1 161 ? -31.136 -3.211 20.861 1.00 93.88 161 GLY A CA 1
ATOM 1283 C C . GLY A 1 161 ? -30.024 -2.158 20.837 1.00 93.88 161 GLY A C 1
ATOM 1284 O O . GLY A 1 161 ? -30.299 -0.986 21.093 1.00 93.88 161 GLY A O 1
ATOM 1285 N N . GLU A 1 162 ? -28.791 -2.568 20.541 1.00 95.25 162 GLU A N 1
ATOM 1286 C CA . GLU A 1 162 ? -27.629 -1.694 20.388 1.00 95.25 162 GLU A CA 1
ATOM 1287 C C . GLU A 1 162 ? -27.497 -1.199 18.937 1.00 95.25 162 GLU A C 1
ATOM 1289 O O . GLU A 1 162 ? -28.057 -1.770 17.998 1.00 95.25 162 GLU A O 1
ATOM 1294 N N . GLY A 1 163 ? -26.758 -0.104 18.743 1.00 93.56 163 GLY A N 1
ATOM 1295 C CA . GLY A 1 163 ? -26.481 0.434 17.408 1.00 93.56 163 GLY A CA 1
ATOM 1296 C C . GLY A 1 163 ? -25.457 -0.411 16.633 1.00 93.56 163 GLY A C 1
ATOM 1297 O O . GLY A 1 163 ? -24.560 -0.984 17.254 1.00 93.56 163 GLY A O 1
ATOM 1298 N N . PRO A 1 164 ? -25.542 -0.472 15.290 1.00 95.75 164 PRO A N 1
ATOM 1299 C CA . PRO A 1 164 ? -24.555 -1.177 14.480 1.00 95.75 164 PRO A CA 1
ATOM 1300 C C . PRO A 1 164 ? -23.216 -0.427 14.452 1.00 95.75 164 PRO A C 1
ATOM 1302 O O . PRO A 1 164 ? -23.169 0.803 14.517 1.00 95.75 164 PRO A O 1
ATOM 1305 N N . VAL A 1 165 ? -22.136 -1.183 14.292 1.00 96.81 165 VAL A N 1
ATOM 1306 C CA . VAL A 1 165 ? -20.776 -0.696 14.056 1.00 96.81 165 VAL A CA 1
ATOM 1307 C C . VAL A 1 165 ? -20.543 -0.591 12.549 1.00 96.81 165 VAL A C 1
ATOM 1309 O O . VAL A 1 165 ? -20.810 -1.536 11.804 1.00 96.81 165 VAL A O 1
ATOM 1312 N N . ASP A 1 166 ? -20.065 0.561 12.087 1.00 95.94 166 ASP A N 1
ATOM 1313 C CA . ASP A 1 166 ? -19.674 0.781 10.696 1.00 95.94 166 ASP A CA 1
ATOM 1314 C C . ASP A 1 166 ? -18.245 0.290 10.414 1.00 95.94 166 ASP A C 1
ATOM 1316 O O . ASP A 1 166 ? -17.420 0.149 11.319 1.00 95.94 166 ASP A O 1
ATOM 1320 N N . GLU A 1 167 ? -17.952 0.051 9.133 1.00 95.81 167 GLU A N 1
ATOM 1321 C CA . GLU A 1 167 ? -16.657 -0.467 8.665 1.00 95.81 167 GLU A CA 1
ATOM 1322 C C . GLU A 1 167 ? -15.490 0.400 9.162 1.00 95.81 167 GLU A C 1
ATOM 1324 O O . GLU A 1 167 ? -14.567 -0.116 9.789 1.00 95.81 167 GLU A O 1
ATOM 1329 N N . LEU A 1 168 ? -15.595 1.728 9.027 1.00 94.31 168 LEU A N 1
ATOM 1330 C CA . LEU A 1 168 ? -14.552 2.668 9.452 1.00 94.31 168 LEU A CA 1
ATOM 1331 C C . LEU A 1 168 ? -14.247 2.588 10.957 1.00 94.31 168 LEU A C 1
ATOM 1333 O O . LEU A 1 168 ? -13.100 2.763 11.377 1.00 94.31 168 LEU A O 1
ATOM 1337 N N . THR A 1 169 ? -15.259 2.357 11.798 1.00 95.38 169 THR A N 1
ATOM 1338 C CA . THR A 1 169 ? -15.040 2.197 13.241 1.00 95.38 169 THR A CA 1
ATOM 1339 C C . THR A 1 169 ? -14.332 0.883 13.547 1.00 95.38 169 THR A C 1
ATOM 1341 O O . THR A 1 169 ? -13.439 0.867 14.400 1.00 95.38 169 THR A O 1
ATOM 1344 N N . MET A 1 170 ? -14.674 -0.203 12.849 1.00 96.06 170 MET A N 1
ATOM 1345 C CA . MET A 1 170 ? -13.966 -1.476 12.986 1.00 96.06 170 MET A CA 1
ATOM 1346 C C . MET A 1 170 ? -12.505 -1.350 12.537 1.00 96.06 170 MET A C 1
ATOM 1348 O O . MET A 1 170 ? -11.619 -1.716 13.306 1.00 96.06 170 MET A O 1
ATOM 1352 N N . GLU A 1 171 ? -12.244 -0.751 11.373 1.00 96.56 171 GLU A N 1
ATOM 1353 C CA . GLU A 1 171 ? -10.890 -0.503 10.847 1.00 96.56 171 GLU A CA 1
ATOM 1354 C C . GLU A 1 171 ? -10.025 0.262 11.851 1.00 96.56 171 GLU A C 1
ATOM 1356 O O . GLU A 1 171 ? -8.947 -0.186 12.242 1.00 96.56 171 GLU A O 1
ATOM 1361 N N . ARG A 1 172 ? -10.539 1.385 12.367 1.00 95.12 172 ARG A N 1
ATOM 1362 C CA . ARG A 1 172 ? -9.827 2.206 13.360 1.00 95.12 172 ARG A CA 1
ATOM 1363 C C . ARG A 1 172 ? -9.578 1.472 14.668 1.00 95.12 172 ARG A C 1
ATOM 1365 O O . ARG A 1 172 ? -8.569 1.722 15.328 1.00 95.12 172 ARG A O 1
ATOM 1372 N N . THR A 1 173 ? -10.502 0.600 15.061 1.00 95.69 173 THR A N 1
ATOM 1373 C CA . THR A 1 173 ? -10.353 -0.219 16.265 1.00 95.69 173 THR A CA 1
ATOM 1374 C C . THR A 1 173 ? -9.256 -1.259 16.060 1.00 95.69 173 THR A C 1
ATOM 1376 O O . THR A 1 173 ? -8.376 -1.370 16.912 1.00 95.69 173 THR A O 1
ATOM 1379 N N . MET A 1 174 ? -9.249 -1.959 14.923 1.00 96.62 174 MET A N 1
ATOM 1380 C CA . MET A 1 174 ? -8.212 -2.936 14.581 1.00 96.62 174 MET A CA 1
ATOM 1381 C C . MET A 1 174 ? -6.834 -2.282 14.487 1.00 96.62 174 MET A C 1
ATOM 1383 O O . MET A 1 174 ? -5.900 -2.737 15.141 1.00 96.62 174 MET A O 1
ATOM 1387 N N . GLU A 1 175 ? -6.723 -1.145 13.801 1.00 95.31 175 GLU A N 1
ATOM 1388 C CA . GLU A 1 175 ? -5.473 -0.387 13.726 1.00 95.31 175 GLU A CA 1
ATOM 1389 C C . GLU A 1 175 ? -4.982 0.054 15.117 1.00 95.31 175 GLU A C 1
ATOM 1391 O O . GLU A 1 175 ? -3.787 0.010 15.415 1.00 95.31 175 GLU A O 1
ATOM 1396 N N . ALA A 1 176 ? -5.890 0.474 16.006 1.00 94.94 176 ALA A N 1
ATOM 1397 C CA . ALA A 1 176 ? -5.526 0.846 17.370 1.00 94.94 176 ALA A CA 1
ATOM 1398 C C . ALA A 1 176 ? -4.998 -0.342 18.183 1.00 94.94 176 ALA A C 1
ATOM 1400 O O . ALA A 1 176 ? -4.032 -0.178 18.933 1.00 94.94 176 ALA A O 1
ATOM 1401 N N . LEU A 1 177 ? -5.598 -1.522 18.015 1.00 95.88 177 LEU A N 1
ATOM 1402 C CA . LEU A 1 177 ? -5.132 -2.755 18.643 1.00 95.88 177 LEU A CA 1
ATOM 1403 C C . LEU A 1 177 ? -3.761 -3.166 18.104 1.00 95.88 177 LEU A C 1
ATOM 1405 O O . LEU A 1 177 ? -2.872 -3.468 18.896 1.00 95.88 177 LEU A O 1
ATOM 1409 N N . GLU A 1 178 ? -3.554 -3.114 16.790 1.00 94.62 178 GLU A N 1
ATOM 1410 C CA . GLU A 1 178 ? -2.268 -3.437 16.170 1.00 94.62 178 GLU A CA 1
ATOM 1411 C C . GLU A 1 178 ? -1.155 -2.502 16.626 1.00 94.62 178 GLU A C 1
ATOM 1413 O O . GLU A 1 178 ? -0.095 -2.975 17.036 1.00 94.62 178 GLU A O 1
ATOM 1418 N N . ARG A 1 179 ? -1.405 -1.186 16.625 1.00 92.88 179 ARG A N 1
ATOM 1419 C CA . ARG A 1 179 ? -0.450 -0.195 17.138 1.00 92.88 179 ARG A CA 1
ATOM 1420 C C . ARG A 1 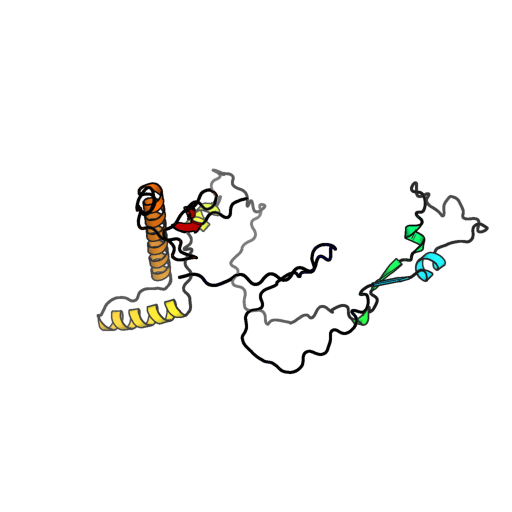179 ? -0.094 -0.478 18.592 1.00 92.88 179 ARG A C 1
ATOM 1422 O O . ARG A 1 179 ? 1.081 -0.541 18.925 1.00 92.88 179 ARG A O 1
ATOM 1429 N N . HIS A 1 180 ? -1.088 -0.739 19.439 1.00 94.56 180 HIS A N 1
ATOM 1430 C CA . HIS A 1 180 ? -0.837 -1.053 20.842 1.00 94.56 180 HIS A CA 1
ATOM 1431 C C . HIS A 1 180 ? -0.056 -2.364 21.022 1.00 94.56 180 HIS A C 1
ATOM 1433 O O . HIS A 1 180 ? 0.854 -2.440 21.846 1.00 94.56 180 HIS A O 1
ATOM 1439 N N . CYS A 1 181 ? -0.377 -3.407 20.255 1.00 91.69 181 CYS A N 1
ATOM 1440 C CA . CYS A 1 181 ? 0.372 -4.662 20.266 1.00 91.69 181 CYS A CA 1
ATOM 1441 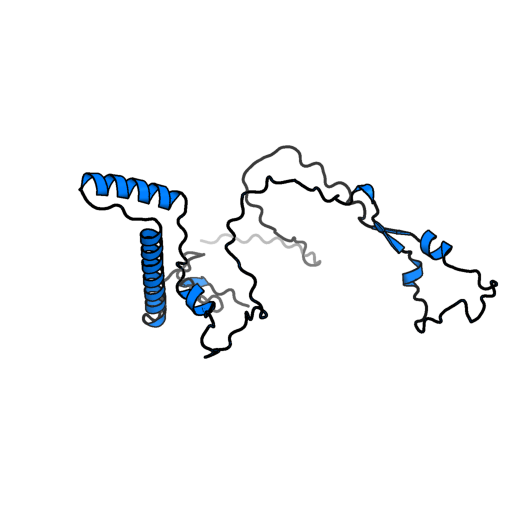C C . CYS A 1 181 ? 1.817 -4.466 19.797 1.00 91.69 181 CYS A C 1
ATOM 1443 O O . CYS A 1 181 ? 2.727 -5.034 20.398 1.00 91.69 181 CYS A O 1
ATOM 1445 N N . HIS A 1 182 ? 2.025 -3.657 18.760 1.00 90.94 182 HIS A N 1
ATOM 1446 C CA . HIS A 1 182 ? 3.345 -3.321 18.245 1.00 90.94 182 HIS A CA 1
ATOM 1447 C C . HIS A 1 182 ? 4.166 -2.544 19.274 1.00 90.94 182 HIS A C 1
ATOM 1449 O O . HIS A 1 182 ? 5.285 -2.942 19.584 1.00 90.94 182 HIS A O 1
ATOM 1455 N N . ASP A 1 183 ? 3.585 -1.500 19.866 1.00 90.81 183 ASP A N 1
ATOM 1456 C CA . ASP A 1 183 ? 4.228 -0.698 20.904 1.00 90.81 183 ASP A CA 1
ATOM 1457 C C . ASP A 1 183 ? 4.568 -1.551 22.123 1.00 90.81 183 ASP A C 1
ATOM 1459 O O . ASP A 1 183 ? 5.672 -1.459 22.647 1.00 90.81 183 ASP A O 1
ATOM 1463 N N . ASN A 1 184 ? 3.661 -2.431 22.552 1.00 88.00 184 ASN A N 1
ATOM 1464 C CA . ASN A 1 184 ? 3.915 -3.329 23.673 1.00 88.00 184 ASN A CA 1
ATOM 1465 C C . ASN A 1 184 ? 4.997 -4.373 23.353 1.00 88.00 184 ASN A C 1
ATOM 1467 O O . ASN A 1 184 ? 5.791 -4.706 24.225 1.00 88.00 184 ASN A O 1
ATOM 1471 N N . MET A 1 185 ? 5.052 -4.884 22.120 1.00 82.56 185 MET A N 1
ATOM 1472 C CA . MET A 1 185 ? 6.108 -5.800 21.681 1.00 82.56 185 MET A CA 1
ATOM 1473 C C . MET A 1 185 ? 7.466 -5.096 21.640 1.00 82.56 185 MET A C 1
ATOM 1475 O O . MET A 1 185 ? 8.426 -5.617 22.193 1.00 82.56 185 MET A O 1
ATOM 1479 N N . ASN A 1 186 ? 7.536 -3.899 21.055 1.00 81.81 186 ASN A N 1
ATOM 1480 C CA . ASN A 1 186 ? 8.756 -3.093 21.032 1.00 81.81 186 ASN A CA 1
ATOM 1481 C C . ASN A 1 186 ? 9.181 -2.699 22.446 1.00 81.81 186 ASN A C 1
ATOM 1483 O O . ASN A 1 186 ? 10.343 -2.827 22.796 1.00 81.81 186 ASN A O 1
ATOM 1487 N N . HIS A 1 187 ? 8.234 -2.292 23.291 1.00 81.56 187 HIS A N 1
ATOM 1488 C CA . HIS A 1 187 ? 8.512 -1.982 24.685 1.00 81.56 187 HIS A CA 1
ATOM 1489 C C . HIS A 1 187 ? 9.032 -3.207 25.437 1.00 81.56 187 HIS A C 1
ATOM 1491 O O . HIS A 1 187 ? 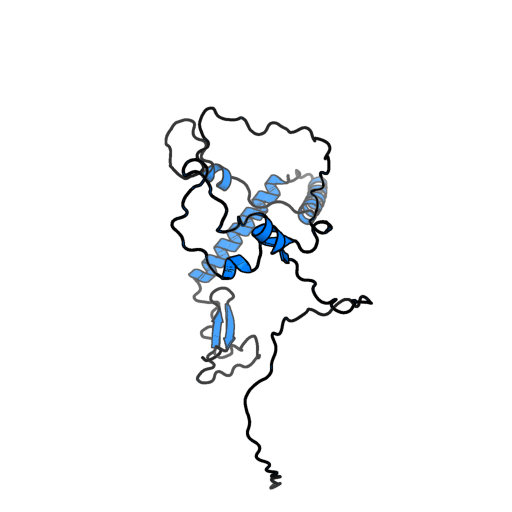9.980 -3.080 26.204 1.00 81.56 187 HIS A O 1
ATOM 1497 N N . ALA A 1 188 ? 8.456 -4.390 25.210 1.00 74.88 188 ALA A N 1
ATOM 1498 C CA . ALA A 1 188 ? 8.958 -5.630 25.788 1.00 74.88 188 ALA A CA 1
ATOM 1499 C C . ALA A 1 188 ? 10.378 -5.953 25.298 1.00 74.88 188 ALA A C 1
ATOM 1501 O O . ALA A 1 188 ? 11.188 -6.371 26.110 1.00 74.88 188 ALA A O 1
ATOM 1502 N N . ILE A 1 189 ? 10.698 -5.706 24.025 1.00 69.31 189 ILE A N 1
ATOM 1503 C CA . ILE A 1 189 ? 12.055 -5.866 23.472 1.00 69.31 189 ILE A CA 1
ATOM 1504 C C . ILE A 1 189 ? 13.039 -4.853 24.088 1.00 69.31 189 ILE A C 1
ATOM 1506 O O . ILE A 1 189 ? 14.160 -5.215 24.425 1.00 69.31 189 ILE A O 1
ATOM 1510 N N . ASP A 1 190 ? 12.629 -3.592 24.245 1.00 73.50 190 ASP A N 1
ATOM 1511 C CA . ASP A 1 190 ? 13.498 -2.505 24.714 1.00 73.50 190 ASP A CA 1
ATOM 1512 C C . ASP A 1 190 ? 13.711 -2.516 26.236 1.00 73.50 190 ASP A C 1
ATOM 1514 O O . ASP A 1 190 ? 14.743 -2.057 26.726 1.00 73.50 190 ASP A O 1
ATOM 1518 N N . THR A 1 191 ? 12.711 -2.961 27.006 1.00 67.69 191 THR A N 1
ATOM 1519 C CA . THR A 1 191 ? 12.735 -2.904 28.481 1.00 67.69 191 THR A CA 1
ATOM 1520 C C . THR A 1 191 ? 12.958 -4.241 29.156 1.00 67.69 191 THR A C 1
ATOM 1522 O O . THR A 1 191 ? 13.420 -4.263 30.299 1.00 67.69 191 THR A O 1
ATOM 1525 N N . VAL A 1 192 ? 12.657 -5.343 28.475 1.00 56.84 192 VAL A N 1
ATOM 152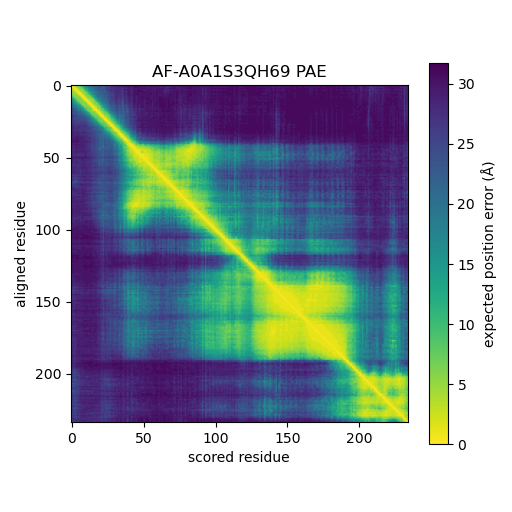6 C CA . VAL A 1 192 ? 13.092 -6.665 28.899 1.00 56.84 192 VAL A CA 1
ATOM 1527 C C . VAL A 1 192 ? 14.280 -7.005 28.014 1.00 56.84 192 VAL A C 1
ATOM 1529 O O . VAL A 1 192 ? 14.121 -7.299 26.835 1.00 56.84 192 VAL A O 1
ATOM 1532 N N . GLU A 1 193 ? 15.477 -6.895 28.587 1.00 49.38 193 GLU A N 1
ATOM 1533 C CA . GLU A 1 193 ? 16.714 -7.429 28.017 1.00 49.38 193 GLU A CA 1
ATOM 1534 C C . GLU A 1 193 ? 16.494 -8.932 27.763 1.00 49.38 193 GLU A C 1
ATOM 1536 O O . GLU A 1 193 ? 16.572 -9.749 28.676 1.00 49.38 193 GLU A O 1
ATOM 1541 N N . GLY A 1 194 ? 16.035 -9.261 26.553 1.00 49.16 194 GLY A N 1
ATOM 1542 C CA . GLY A 1 194 ? 15.580 -10.591 26.179 1.00 49.16 194 GLY A CA 1
ATOM 1543 C C . GLY A 1 194 ? 14.293 -11.036 26.887 1.00 49.16 194 GLY A C 1
ATOM 1544 O O . GLY A 1 194 ? 14.041 -10.807 28.066 1.00 49.16 194 GLY A O 1
ATOM 1545 N N . LEU A 1 195 ? 13.486 -11.853 26.213 1.00 51.97 195 LEU A N 1
ATOM 1546 C CA . LEU A 1 195 ? 12.905 -12.983 26.944 1.00 51.97 195 LEU A CA 1
ATOM 1547 C C . LEU A 1 195 ? 14.097 -13.611 27.683 1.00 51.97 195 LEU A C 1
ATOM 1549 O O . LEU A 1 195 ? 15.043 -13.970 26.998 1.00 51.97 195 LEU A O 1
ATOM 1553 N N . GLY A 1 196 ? 14.131 -13.616 29.018 1.00 48.69 196 GLY A N 1
ATOM 1554 C CA . GLY A 1 196 ? 15.306 -13.987 29.823 1.00 48.69 196 GLY A CA 1
ATOM 1555 C C . GLY A 1 196 ? 15.722 -15.456 29.685 1.00 48.69 196 GLY A C 1
ATOM 1556 O O . GLY A 1 196 ? 15.672 -16.204 30.652 1.00 48.69 196 GLY A O 1
ATOM 1557 N N . ILE A 1 197 ? 16.095 -15.864 28.476 1.00 49.38 197 ILE A N 1
ATOM 1558 C CA . ILE A 1 197 ? 16.664 -17.152 28.090 1.00 49.38 197 ILE A CA 1
ATOM 1559 C C . ILE A 1 197 ? 18.166 -17.022 27.827 1.00 49.38 197 ILE A C 1
ATOM 1561 O O . ILE A 1 197 ? 18.866 -18.021 27.806 1.00 49.38 197 ILE A O 1
ATOM 1565 N N . GLU A 1 198 ? 18.700 -15.805 27.696 1.00 50.84 198 GLU A N 1
ATOM 1566 C CA . GLU A 1 198 ? 20.149 -15.587 27.564 1.00 50.84 198 GLU A CA 1
ATOM 1567 C C . GLU A 1 198 ? 20.949 -15.980 28.822 1.00 50.84 198 GLU A C 1
ATOM 1569 O O . GLU A 1 198 ? 22.163 -16.158 28.747 1.00 50.84 198 GLU A O 1
ATOM 1574 N N . TYR A 1 199 ? 20.270 -16.196 29.954 1.00 52.78 199 TYR A N 1
ATOM 1575 C CA . TYR A 1 199 ? 20.866 -16.697 31.198 1.00 52.78 199 TYR A CA 1
ATOM 1576 C C . TYR A 1 199 ? 20.283 -18.039 31.662 1.00 52.78 199 TYR A C 1
ATOM 1578 O O . TYR A 1 199 ? 20.566 -18.460 32.784 1.00 52.78 199 TYR A O 1
ATOM 1586 N N . ASP A 1 200 ? 19.452 -18.694 30.848 1.00 62.56 200 ASP A N 1
ATOM 1587 C CA . ASP A 1 200 ? 18.901 -20.004 31.191 1.00 62.56 200 ASP A CA 1
ATOM 1588 C C . ASP A 1 200 ? 19.821 -21.102 30.628 1.00 62.56 200 ASP A C 1
ATOM 1590 O O . ASP A 1 200 ? 19.897 -21.329 29.420 1.00 62.56 200 ASP A O 1
ATOM 1594 N N . GLU A 1 201 ? 20.571 -21.756 31.522 1.00 59.25 201 GLU A N 1
ATOM 1595 C CA . GLU A 1 201 ? 21.509 -22.842 31.191 1.00 59.25 201 GLU A CA 1
ATOM 1596 C C . GLU A 1 201 ? 20.800 -24.084 30.607 1.00 59.25 201 GLU A C 1
ATOM 1598 O O . GLU A 1 201 ? 21.466 -24.962 30.060 1.00 59.25 201 GLU A O 1
ATOM 1603 N N . ASP A 1 202 ? 19.463 -24.151 30.674 1.00 67.44 202 ASP A N 1
ATOM 1604 C CA . ASP A 1 202 ? 18.652 -25.241 30.118 1.00 67.44 202 ASP A CA 1
ATOM 1605 C C . ASP A 1 202 ? 18.160 -24.973 28.675 1.00 67.44 202 ASP A C 1
ATOM 1607 O O . ASP A 1 202 ? 17.381 -25.758 28.116 1.00 67.44 202 ASP A O 1
ATOM 1611 N N . VAL A 1 203 ? 18.589 -23.876 28.035 1.00 76.25 203 VAL A N 1
ATOM 1612 C CA . VAL A 1 203 ? 18.164 -23.544 26.666 1.00 76.25 203 VAL A CA 1
ATOM 1613 C C . VAL A 1 203 ? 18.785 -24.494 25.649 1.00 76.25 203 VAL A C 1
ATOM 1615 O O . VAL A 1 203 ? 19.996 -24.678 25.571 1.00 76.25 203 VAL A O 1
ATOM 1618 N N . ILE A 1 204 ? 17.925 -25.063 24.805 1.00 83.62 204 ILE A N 1
ATOM 1619 C CA . ILE A 1 204 ? 18.314 -25.943 23.704 1.00 83.62 204 ILE A CA 1
ATOM 1620 C C . ILE A 1 204 ? 18.297 -25.190 22.377 1.00 83.62 204 ILE A C 1
ATOM 1622 O O . ILE A 1 204 ? 17.436 -24.346 22.134 1.00 83.62 204 ILE A O 1
ATOM 1626 N N . CYS A 1 205 ? 19.190 -25.564 21.467 1.00 87.06 205 CYS A N 1
ATOM 1627 C CA . CYS A 1 205 ? 19.132 -25.084 20.091 1.00 87.06 205 CYS A CA 1
ATOM 1628 C C . CYS A 1 205 ? 17.820 -25.533 19.420 1.00 87.06 205 CYS A C 1
ATOM 1630 O O . CYS A 1 205 ? 17.501 -26.726 19.377 1.00 87.06 205 CYS A O 1
ATOM 1632 N N . ASP A 1 206 ? 17.075 -24.595 18.831 1.00 84.25 206 ASP A N 1
ATOM 1633 C CA . ASP A 1 206 ? 15.769 -24.853 18.207 1.00 84.25 206 ASP A CA 1
ATOM 1634 C C . ASP A 1 206 ? 15.863 -25.770 16.973 1.00 84.25 206 ASP A C 1
ATOM 1636 O O . ASP A 1 206 ? 14.882 -26.409 16.576 1.00 84.25 206 ASP A O 1
ATOM 1640 N N . VAL A 1 207 ? 17.057 -25.874 16.381 1.00 85.06 207 VAL A N 1
ATOM 1641 C CA . VAL A 1 207 ? 17.327 -26.701 15.198 1.00 85.06 207 VAL A CA 1
ATOM 1642 C C . VAL A 1 207 ? 17.655 -28.143 15.582 1.00 85.06 207 VAL A C 1
ATOM 1644 O O . VAL A 1 207 ? 17.052 -29.072 15.045 1.00 85.06 207 VAL A O 1
ATOM 1647 N N . CYS A 1 208 ? 18.612 -28.351 16.490 1.00 85.06 208 CYS A N 1
ATOM 1648 C CA . CYS A 1 208 ? 19.120 -29.689 16.814 1.00 85.06 208 CYS A CA 1
ATOM 1649 C C . CYS A 1 208 ? 18.569 -30.262 18.127 1.00 85.06 208 CYS A C 1
ATOM 1651 O O . CYS A 1 208 ? 18.785 -31.441 18.402 1.00 85.06 208 CYS A O 1
ATOM 1653 N N . ARG A 1 209 ? 17.830 -29.459 18.909 1.00 83.88 209 ARG A N 1
ATOM 1654 C CA . ARG A 1 209 ? 17.274 -29.810 20.228 1.00 83.88 209 ARG A CA 1
ATOM 1655 C C . ARG A 1 209 ? 18.339 -30.233 21.252 1.00 83.88 209 ARG A C 1
ATOM 1657 O O . ARG A 1 209 ? 18.003 -30.917 22.214 1.00 83.88 209 ARG A O 1
ATOM 1664 N N . SER A 1 210 ? 19.599 -29.852 21.036 1.00 80.75 210 SER A N 1
ATOM 1665 C CA . SER A 1 210 ? 20.708 -30.143 21.947 1.00 80.75 210 SER A CA 1
ATOM 1666 C C . SER A 1 210 ? 20.974 -28.950 22.873 1.00 80.75 210 SER A C 1
ATOM 1668 O O . SER A 1 210 ? 20.966 -27.823 22.368 1.00 80.75 210 SER A O 1
ATOM 1670 N N . PRO A 1 211 ? 21.219 -29.180 24.178 1.00 80.25 211 PRO A N 1
ATOM 1671 C CA . PRO A 1 211 ? 21.720 -28.158 25.102 1.00 80.25 211 PRO A CA 1
ATOM 1672 C C . PRO A 1 211 ? 23.234 -27.919 24.957 1.00 80.25 211 PRO A C 1
ATOM 1674 O O . PRO A 1 211 ? 23.775 -26.990 25.543 1.00 80.25 211 PRO A O 1
ATOM 1677 N N . ASP A 1 212 ? 23.937 -28.771 24.205 1.00 79.44 212 ASP A N 1
ATOM 1678 C CA . ASP A 1 212 ? 25.396 -28.738 24.146 1.00 79.44 212 ASP A CA 1
ATOM 1679 C C . ASP A 1 212 ? 25.907 -27.577 23.267 1.00 79.44 212 ASP A C 1
ATOM 1681 O O . ASP A 1 212 ? 25.526 -27.450 22.095 1.00 79.44 212 ASP A O 1
ATOM 1685 N N . SER A 1 213 ? 26.824 -26.768 23.811 1.00 79.19 213 SER A N 1
ATOM 1686 C CA . SER A 1 213 ? 27.676 -25.832 23.067 1.00 79.19 213 SER A CA 1
ATOM 1687 C C . SER A 1 213 ? 29.131 -26.317 23.079 1.00 79.19 213 SER A C 1
ATOM 1689 O O . SER A 1 213 ? 29.642 -26.804 24.088 1.00 79.19 213 SER A O 1
ATOM 1691 N N . GLU A 1 214 ? 29.803 -26.219 21.934 1.00 77.25 214 GLU A N 1
ATOM 1692 C CA . GLU A 1 214 ? 31.220 -26.569 21.775 1.00 77.25 214 GLU A CA 1
ATOM 1693 C C . GLU A 1 214 ? 31.987 -25.353 21.237 1.00 77.25 214 GLU A C 1
ATOM 1695 O O . GLU A 1 214 ? 31.397 -24.460 20.633 1.00 77.25 214 GLU A O 1
ATOM 1700 N N . GLU A 1 215 ? 33.309 -25.318 21.424 1.00 74.69 215 GLU A N 1
ATOM 1701 C CA . GLU A 1 215 ? 34.161 -24.219 20.949 1.00 74.69 215 GLU A CA 1
ATOM 1702 C C . GLU A 1 215 ? 34.095 -24.110 19.411 1.00 74.69 215 GLU A C 1
ATOM 1704 O O . GLU A 1 215 ? 34.508 -25.021 18.691 1.00 74.69 215 GLU A O 1
ATOM 1709 N N . GLY A 1 216 ? 33.543 -23.000 18.905 1.00 72.81 216 GLY A N 1
ATOM 1710 C CA . GLY A 1 216 ? 33.257 -22.791 17.476 1.00 72.81 216 GLY A CA 1
ATOM 1711 C C . GLY A 1 216 ? 31.818 -23.116 17.048 1.00 72.81 216 GLY A C 1
ATOM 1712 O O . GLY A 1 216 ? 31.495 -22.993 15.866 1.00 72.81 216 GLY A O 1
ATOM 1713 N N . ASN A 1 217 ? 30.965 -23.503 17.998 1.00 76.81 217 ASN A N 1
ATOM 1714 C CA . ASN A 1 217 ? 29.546 -23.790 17.826 1.00 76.81 217 ASN A CA 1
ATOM 1715 C C . ASN A 1 217 ? 28.744 -23.192 18.996 1.00 76.81 217 ASN A C 1
ATOM 1717 O O . ASN A 1 217 ? 27.996 -23.889 19.687 1.00 76.81 217 ASN A O 1
ATOM 1721 N N . ASP A 1 218 ? 28.958 -21.905 19.258 1.00 82.44 218 ASP A N 1
ATOM 1722 C CA . ASP A 1 218 ? 28.297 -21.200 20.353 1.00 82.44 218 ASP A CA 1
ATOM 1723 C C . ASP A 1 218 ? 26.800 -21.034 20.065 1.00 82.44 218 ASP A C 1
ATOM 1725 O O . ASP A 1 218 ? 26.375 -20.896 18.913 1.00 82.44 218 ASP A O 1
ATOM 1729 N N . MET A 1 219 ? 25.983 -21.069 21.116 1.00 83.00 219 MET A N 1
ATOM 1730 C CA . MET A 1 219 ? 24.553 -20.791 21.003 1.00 83.00 219 MET A CA 1
ATOM 1731 C C . MET A 1 219 ? 24.335 -19.279 20.923 1.00 83.00 219 MET A C 1
ATOM 1733 O O . MET A 1 219 ? 24.759 -18.538 21.807 1.00 83.00 219 MET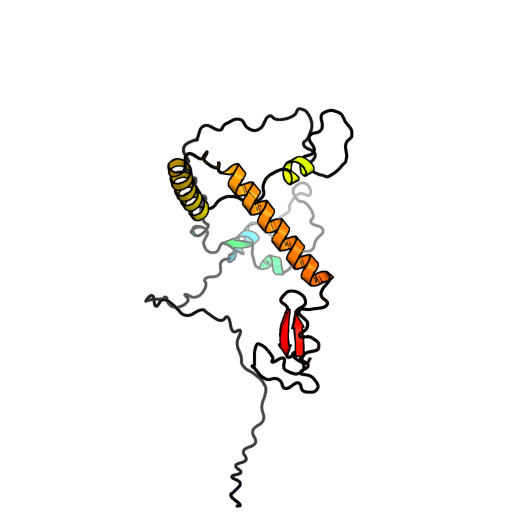 A O 1
ATOM 1737 N N . VAL A 1 220 ? 23.681 -18.826 19.854 1.00 81.38 220 VAL A N 1
ATOM 1738 C CA . VAL A 1 220 ? 23.376 -17.417 19.592 1.00 81.38 220 VAL A CA 1
ATOM 1739 C C . VAL A 1 220 ? 21.879 -17.218 19.388 1.00 81.38 220 VAL A C 1
ATOM 1741 O O . VAL A 1 220 ? 21.192 -18.065 18.810 1.00 81.38 220 VAL A O 1
ATOM 1744 N N . PHE A 1 221 ? 21.373 -16.069 19.830 1.00 81.75 221 PHE A N 1
ATOM 1745 C CA . PHE A 1 221 ? 19.983 -15.674 19.635 1.00 81.75 221 PHE A CA 1
ATOM 1746 C C . PHE A 1 221 ? 19.853 -14.694 18.472 1.00 81.75 221 PHE A C 1
ATOM 1748 O O . PHE A 1 221 ? 20.699 -13.832 18.251 1.00 81.75 221 PHE A O 1
ATOM 1755 N N . CYS A 1 222 ? 18.775 -14.822 17.703 1.00 76.94 222 CYS A N 1
ATOM 1756 C CA . CYS A 1 222 ? 18.431 -13.823 16.696 1.00 76.94 222 CYS A CA 1
ATOM 1757 C C . CYS A 1 222 ? 17.730 -12.620 17.347 1.00 76.94 222 CYS A C 1
ATOM 1759 O O . CYS A 1 222 ? 16.596 -12.774 17.785 1.00 76.94 222 CYS A O 1
ATOM 1761 N N . ASP A 1 223 ? 18.313 -11.420 17.283 1.00 67.94 223 ASP A N 1
ATOM 1762 C CA . ASP A 1 223 ? 17.743 -10.181 17.859 1.00 67.94 223 ASP A CA 1
ATOM 1763 C C . ASP A 1 223 ? 16.309 -9.856 17.402 1.00 67.94 223 ASP A C 1
ATOM 1765 O O . ASP A 1 223 ? 15.561 -9.164 18.085 1.00 67.94 223 ASP A O 1
ATOM 1769 N N . LYS A 1 224 ? 15.901 -10.341 16.222 1.00 67.50 224 LYS A N 1
ATOM 1770 C CA . LYS A 1 224 ? 14.569 -10.073 15.661 1.00 67.50 224 LYS A CA 1
ATOM 1771 C C . LYS A 1 224 ? 13.522 -11.122 16.039 1.00 67.50 224 LYS A C 1
ATOM 1773 O O . LYS A 1 224 ? 12.344 -10.798 16.142 1.00 67.50 224 LYS A O 1
ATOM 1778 N N . CYS A 1 225 ? 13.931 -12.383 16.152 1.00 72.12 225 CYS A N 1
ATOM 1779 C CA . CYS A 1 225 ? 13.011 -13.517 16.300 1.00 72.12 225 CYS A CA 1
ATOM 1780 C C . CYS A 1 225 ? 13.160 -14.244 17.644 1.00 72.12 225 CYS A C 1
ATOM 1782 O O . CYS A 1 225 ? 12.333 -15.094 17.953 1.00 72.12 225 CYS A O 1
ATOM 1784 N N . ASN A 1 226 ? 14.209 -13.936 18.407 1.00 70.94 226 ASN A N 1
ATOM 1785 C CA . ASN A 1 226 ? 14.569 -14.533 19.690 1.00 70.94 226 ASN A CA 1
ATOM 1786 C C . ASN A 1 226 ? 14.622 -16.078 19.685 1.00 70.94 226 ASN A C 1
ATOM 1788 O O . ASN A 1 226 ? 14.197 -16.732 20.633 1.00 70.94 226 ASN A O 1
ATOM 1792 N N . ILE A 1 227 ? 15.120 -16.652 18.584 1.00 81.88 227 ILE A N 1
ATOM 1793 C CA . ILE A 1 227 ? 15.304 -18.101 18.369 1.00 81.88 227 ILE A CA 1
ATOM 1794 C C . ILE A 1 227 ? 16.757 -18.461 18.698 1.00 81.88 227 ILE A C 1
ATOM 1796 O O . ILE A 1 227 ? 17.655 -17.756 18.226 1.00 81.88 227 ILE A O 1
ATOM 1800 N N . CYS A 1 228 ? 16.979 -19.545 19.452 1.00 83.81 228 CYS A N 1
ATOM 1801 C CA . CYS A 1 228 ? 18.312 -20.041 19.804 1.00 83.81 228 CYS A CA 1
ATOM 1802 C C . CYS A 1 228 ? 18.851 -20.960 18.707 1.00 83.81 228 CYS A C 1
ATOM 1804 O O . CYS A 1 228 ? 18.253 -21.995 18.396 1.00 83.81 228 CYS A O 1
ATOM 1806 N N . VAL A 1 229 ? 19.997 -20.617 18.125 1.00 87.75 229 VAL A N 1
ATOM 1807 C CA . VAL A 1 229 ? 20.655 -21.441 17.110 1.00 87.75 229 VAL A CA 1
ATOM 1808 C C . VAL A 1 229 ? 22.146 -21.556 17.366 1.00 87.75 229 VAL A C 1
ATOM 1810 O O . VAL A 1 229 ? 22.781 -20.681 17.938 1.00 87.75 229 VAL A O 1
ATOM 1813 N N . HIS A 1 230 ? 22.717 -22.646 16.882 1.00 88.56 230 HIS A N 1
ATOM 1814 C CA . HIS A 1 230 ? 24.154 -22.841 16.818 1.00 88.56 230 HIS A CA 1
ATOM 1815 C C . HIS A 1 230 ? 24.787 -21.915 15.773 1.00 88.56 230 HIS A C 1
ATOM 1817 O O . HIS A 1 230 ? 24.360 -21.893 14.613 1.00 88.56 230 HIS A O 1
ATOM 1823 N N . GLN A 1 231 ? 25.806 -21.156 16.170 1.00 82.38 231 GLN A N 1
ATOM 1824 C CA . GLN A 1 231 ? 26.607 -20.365 15.250 1.00 82.38 231 GLN A CA 1
ATOM 1825 C C . GLN A 1 231 ? 27.406 -21.303 14.344 1.00 82.38 231 GLN A C 1
ATOM 1827 O O . GLN A 1 231 ? 28.202 -22.117 14.802 1.00 82.38 231 GLN A O 1
ATOM 1832 N N . VAL A 1 232 ? 27.221 -21.172 13.031 1.00 69.38 232 VAL A N 1
ATOM 1833 C CA . VAL A 1 232 ? 28.049 -21.894 12.062 1.00 69.38 232 VAL A CA 1
ATOM 1834 C C . VAL A 1 232 ? 29.433 -21.249 12.066 1.00 69.38 232 VAL A C 1
ATOM 1836 O O . VAL A 1 232 ? 29.596 -20.142 11.550 1.00 69.38 232 VAL A O 1
ATOM 1839 N N . GLY A 1 233 ? 30.410 -21.917 12.682 1.00 62.59 233 GLY A N 1
ATOM 1840 C CA . GLY A 1 233 ? 31.802 -21.476 12.691 1.00 62.59 233 GLY A CA 1
ATOM 1841 C C . GLY A 1 233 ? 32.337 -21.270 11.270 1.00 62.59 233 GLY A C 1
ATOM 1842 O O . GLY A 1 233 ? 32.198 -22.143 10.410 1.00 62.59 233 GLY A O 1
ATOM 1843 N N . THR A 1 234 ? 32.917 -20.097 11.025 1.00 49.91 234 THR A N 1
ATOM 1844 C CA . THR A 1 234 ? 33.759 -19.806 9.852 1.00 49.91 234 THR A CA 1
ATOM 1845 C C . THR A 1 234 ? 35.192 -20.236 10.093 1.00 49.91 234 THR A C 1
ATOM 1847 O O . THR A 1 234 ? 35.689 -19.912 11.195 1.00 49.91 234 THR A O 1
#

Radius of gyration: 36.01 Å; Cα contacts (8 Å, |Δi|>4): 115; chains: 1; bounding box: 76×87×87 Å